Protein AF-B1FH39-F1 (afdb_monomer_lite)

Structure (mmCIF, N/CA/C/O backbone):
data_AF-B1FH39-F1
#
_entry.id   AF-B1FH39-F1
#
loop_
_atom_site.group_PDB
_atom_site.id
_atom_site.type_symbol
_atom_site.label_atom_id
_atom_site.label_alt_id
_atom_site.label_comp_id
_atom_site.label_asym_id
_atom_site.label_entity_id
_atom_site.label_seq_id
_atom_site.pdbx_PDB_ins_code
_atom_site.Cartn_x
_atom_site.Cartn_y
_atom_site.Cartn_z
_atom_site.occupancy
_atom_site.B_iso_or_equiv
_atom_site.auth_seq_id
_atom_site.auth_comp_id
_atom_site.auth_asym_id
_atom_site.auth_atom_id
_atom_site.pdbx_PDB_model_num
ATOM 1 N N . MET A 1 1 ? -26.166 9.109 -28.373 1.00 75.50 1 MET A N 1
ATOM 2 C CA . MET A 1 1 ? -25.128 9.958 -27.738 1.00 75.50 1 MET A CA 1
ATOM 3 C C . MET A 1 1 ? -25.335 10.090 -26.229 1.00 75.50 1 MET A C 1
ATOM 5 O O . MET A 1 1 ? -24.517 9.560 -25.495 1.00 75.50 1 MET A O 1
ATOM 9 N N . VAL A 1 2 ? -26.420 10.719 -25.751 1.00 76.81 2 VAL A N 1
ATOM 10 C CA . VAL A 1 2 ? -26.665 10.943 -24.305 1.00 76.81 2 VAL A CA 1
ATOM 11 C C . VAL A 1 2 ? -26.727 9.638 -23.499 1.00 76.81 2 VAL A C 1
ATOM 13 O O . VAL A 1 2 ? -26.035 9.516 -22.495 1.00 76.81 2 VAL A O 1
ATOM 16 N N . ALA A 1 3 ? -27.448 8.623 -23.986 1.00 79.25 3 ALA A N 1
ATOM 17 C CA . ALA A 1 3 ? -27.520 7.314 -23.325 1.00 79.25 3 ALA A CA 1
ATOM 18 C C . ALA A 1 3 ? -26.145 6.623 -23.185 1.00 79.25 3 ALA A C 1
ATOM 20 O O . ALA A 1 3 ? -25.855 6.022 -22.156 1.00 79.25 3 ALA A O 1
ATOM 21 N N . ALA A 1 4 ? -25.261 6.765 -24.181 1.00 79.19 4 ALA A N 1
ATOM 22 C CA . ALA A 1 4 ? -23.905 6.204 -24.145 1.00 79.19 4 ALA A CA 1
ATOM 23 C C . ALA A 1 4 ? -23.013 6.905 -23.103 1.00 79.19 4 ALA A C 1
ATOM 25 O O . ALA A 1 4 ? -22.246 6.252 -22.394 1.00 79.19 4 ALA A O 1
ATOM 26 N N . LEU A 1 5 ? -23.155 8.230 -22.977 1.00 78.19 5 LEU A N 1
ATOM 27 C CA . LEU A 1 5 ? -22.475 9.039 -21.963 1.00 78.19 5 LEU A CA 1
ATOM 28 C C . LEU A 1 5 ? -22.956 8.670 -20.549 1.00 78.19 5 LEU A C 1
ATOM 30 O O . LEU A 1 5 ? -22.137 8.394 -19.672 1.00 78.19 5 LEU A O 1
ATOM 34 N N . GLN A 1 6 ? -24.272 8.563 -20.351 1.00 77.31 6 GLN A N 1
ATOM 35 C CA . GLN A 1 6 ? -24.868 8.177 -19.068 1.00 77.31 6 GLN A CA 1
ATOM 36 C C . GLN A 1 6 ? -24.485 6.753 -18.645 1.00 77.31 6 GLN A C 1
ATOM 38 O O . GLN A 1 6 ? -24.181 6.537 -17.470 1.00 77.31 6 GLN A O 1
ATOM 43 N N . ALA A 1 7 ? -24.424 5.805 -19.588 1.00 74.12 7 ALA A N 1
ATOM 44 C CA . ALA A 1 7 ? -23.969 4.435 -19.339 1.00 74.12 7 ALA A CA 1
ATOM 45 C C . ALA A 1 7 ? -22.508 4.365 -18.852 1.00 74.12 7 ALA A C 1
ATOM 47 O O . ALA A 1 7 ? -22.142 3.443 -18.130 1.00 74.12 7 ALA A O 1
ATOM 48 N N . HIS A 1 8 ? -21.686 5.366 -19.186 1.00 68.00 8 HIS A N 1
ATOM 49 C CA . HIS A 1 8 ? -20.308 5.506 -18.698 1.00 68.00 8 HIS A CA 1
ATOM 50 C C . HIS A 1 8 ? -20.202 6.455 -17.492 1.00 68.00 8 HIS A C 1
ATOM 52 O O . HIS A 1 8 ? -19.115 6.924 -17.148 1.00 68.00 8 HIS A O 1
ATOM 58 N N . GLY A 1 9 ? -21.323 6.758 -16.832 1.00 66.56 9 GLY A N 1
ATOM 59 C CA . GLY A 1 9 ? -21.365 7.598 -15.636 1.00 66.56 9 GLY A CA 1
ATOM 60 C C . GLY A 1 9 ? -21.078 9.077 -15.899 1.00 66.56 9 GLY A C 1
ATOM 61 O O . GLY A 1 9 ? -20.669 9.772 -14.978 1.00 66.56 9 GLY A O 1
ATOM 62 N N . ILE A 1 10 ? -21.246 9.553 -17.138 1.00 75.56 10 ILE A N 1
ATOM 63 C CA . ILE A 1 10 ? -21.178 10.975 -17.496 1.00 75.56 10 ILE A CA 1
ATOM 64 C C . ILE A 1 10 ? -22.612 11.496 -17.530 1.00 75.56 10 ILE A C 1
ATOM 66 O O . ILE A 1 10 ? -23.344 11.246 -18.490 1.00 75.56 10 ILE A O 1
ATOM 70 N N . ARG A 1 11 ? -23.039 12.169 -16.459 1.00 76.50 11 ARG A N 1
ATOM 71 C CA . ARG A 1 11 ? -24.436 12.602 -16.289 1.00 76.50 11 ARG A CA 1
ATOM 72 C C . ARG A 1 11 ? -24.595 14.113 -16.358 1.00 76.50 11 ARG A C 1
ATOM 74 O O . ARG A 1 11 ? -25.683 14.588 -16.663 1.00 76.50 11 ARG A O 1
ATOM 81 N N . THR A 1 12 ? -23.521 14.856 -16.116 1.00 77.50 12 THR A N 1
ATOM 82 C CA . THR A 1 12 ? -23.521 16.318 -16.090 1.00 77.50 12 THR A CA 1
ATOM 83 C C . THR A 1 12 ? -22.496 16.911 -17.054 1.00 77.50 12 THR A C 1
ATOM 85 O O . THR A 1 12 ? -21.541 16.260 -17.478 1.00 77.50 12 THR A O 1
ATOM 88 N N . LEU A 1 13 ? -22.674 18.195 -17.372 1.00 72.06 13 LEU A N 1
ATOM 89 C CA . LEU A 1 13 ? -21.720 18.996 -18.145 1.00 72.06 13 LEU A CA 1
ATOM 90 C C . LEU A 1 13 ? -20.365 19.128 -17.420 1.00 72.06 13 LEU A C 1
ATOM 92 O O . LEU A 1 13 ? -19.318 19.179 -18.066 1.00 72.06 13 LEU A O 1
ATOM 96 N N . ALA A 1 14 ? -20.374 19.102 -16.082 1.00 68.44 14 ALA A N 1
ATOM 97 C CA . ALA A 1 14 ? -19.181 19.026 -15.243 1.00 68.44 14 ALA A CA 1
ATOM 98 C C . ALA A 1 14 ? -18.433 17.691 -15.432 1.00 68.44 14 ALA A C 1
ATOM 100 O O . ALA A 1 14 ? -17.247 17.713 -15.761 1.00 68.44 14 ALA A O 1
ATOM 101 N N . ASP A 1 15 ? -19.118 16.540 -15.359 1.00 68.69 15 ASP A N 1
ATOM 102 C CA . ASP A 1 15 ? -18.510 15.214 -15.608 1.00 68.69 15 ASP A CA 1
ATOM 103 C C . ASP A 1 15 ? -17.840 15.149 -16.985 1.00 68.69 15 ASP A C 1
ATOM 105 O O . ASP A 1 15 ? -16.761 14.579 -17.171 1.00 68.69 15 ASP A O 1
ATOM 109 N N . LEU A 1 16 ? -18.503 15.767 -17.961 1.00 72.12 16 LEU A N 1
ATOM 110 C CA . LEU A 1 16 ? -18.063 15.855 -19.343 1.00 72.12 16 LEU A CA 1
ATOM 111 C C . LEU A 1 16 ? -16.800 16.731 -19.449 1.00 72.12 16 LEU A C 1
ATOM 113 O O . LEU A 1 16 ? -15.817 16.336 -20.069 1.00 72.12 16 LEU A O 1
ATOM 117 N N . THR A 1 17 ? -16.764 17.863 -18.745 1.00 70.50 17 THR A N 1
ATOM 118 C CA . THR A 1 17 ? -15.618 18.788 -18.714 1.00 70.50 17 THR A CA 1
ATOM 119 C C . THR A 1 17 ? -14.368 18.175 -18.063 1.00 70.50 17 THR A C 1
ATOM 121 O O . THR A 1 17 ? -13.254 18.462 -18.503 1.00 70.50 17 THR A O 1
ATOM 124 N N . VAL A 1 18 ? -14.517 17.291 -17.066 1.00 62.28 18 VAL A N 1
ATOM 125 C CA . VAL A 1 18 ? -13.391 16.560 -16.443 1.00 62.28 18 VAL A CA 1
ATOM 126 C C . VAL A 1 18 ? -12.759 15.555 -17.412 1.00 62.28 18 VAL A C 1
ATOM 128 O O . VAL A 1 18 ? -11.537 15.392 -17.449 1.00 62.28 18 VAL A O 1
ATOM 131 N N . ARG A 1 19 ? -13.590 14.852 -18.189 1.00 60.75 19 ARG A N 1
ATOM 132 C CA . ARG A 1 19 ? -13.194 13.631 -18.908 1.00 60.75 19 ARG A CA 1
ATOM 133 C C . ARG A 1 19 ? -12.635 13.860 -20.312 1.00 60.75 19 ARG A C 1
ATOM 135 O O . ARG A 1 19 ? -11.973 12.969 -20.845 1.00 60.75 19 ARG A O 1
ATOM 142 N N . ILE A 1 20 ? -12.915 15.011 -20.924 1.00 61.97 20 ILE A N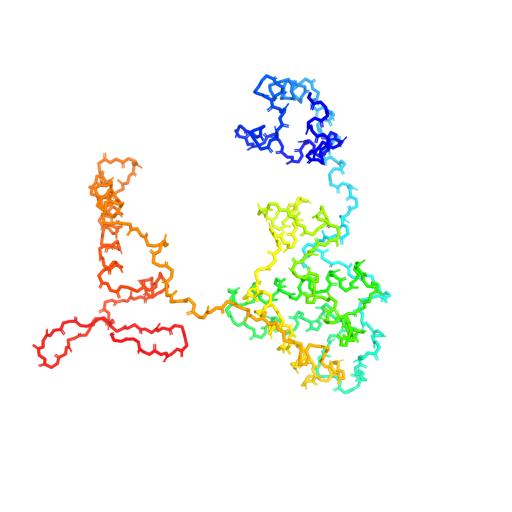 1
ATOM 143 C CA . ILE A 1 20 ? -12.998 15.099 -22.393 1.00 61.97 20 ILE A CA 1
ATOM 144 C C . ILE A 1 20 ? -12.035 16.105 -23.055 1.00 61.97 20 ILE A C 1
ATOM 146 O O . ILE A 1 20 ? -11.330 15.694 -23.977 1.00 61.97 20 ILE A O 1
ATOM 150 N N . PRO A 1 21 ? -11.866 17.369 -22.617 1.00 52.44 21 PRO A N 1
ATOM 151 C CA . PRO A 1 21 ? -11.259 18.382 -23.494 1.00 52.44 21 PRO A CA 1
ATOM 152 C C . PRO A 1 21 ? -9.729 18.329 -23.665 1.00 52.44 21 PRO A C 1
ATOM 154 O O . PRO A 1 21 ? -9.167 19.189 -24.334 1.00 52.44 21 PRO A O 1
ATOM 157 N N . ARG A 1 22 ? -9.012 17.379 -23.048 1.00 52.00 22 ARG A N 1
ATOM 158 C CA . ARG A 1 22 ? -7.530 17.333 -23.085 1.00 52.00 22 ARG A CA 1
ATOM 159 C C . ARG A 1 22 ? -6.941 16.064 -23.702 1.00 52.00 22 ARG A C 1
ATOM 161 O O . ARG A 1 22 ? -5.731 15.866 -23.641 1.00 52.00 22 ARG A O 1
ATOM 168 N N . ARG A 1 23 ? -7.764 15.186 -24.282 1.00 56.69 23 ARG A N 1
ATOM 169 C CA . ARG A 1 23 ? -7.301 13.909 -24.848 1.00 56.69 23 ARG A CA 1
ATOM 170 C C . ARG A 1 23 ? -7.730 13.764 -26.301 1.00 56.69 23 ARG A C 1
ATOM 172 O O . ARG A 1 23 ? -8.920 13.757 -26.599 1.00 56.69 23 ARG A O 1
ATOM 179 N N . ARG A 1 24 ? -6.762 13.559 -27.201 1.00 60.59 24 ARG A N 1
ATOM 180 C CA . ARG A 1 24 ? -7.052 13.105 -28.569 1.00 60.59 24 ARG A CA 1
ATOM 181 C C . ARG A 1 24 ? -7.797 11.765 -28.486 1.00 60.59 24 ARG A C 1
ATOM 183 O O . ARG A 1 24 ? -7.334 10.859 -27.799 1.00 60.59 24 ARG A O 1
ATOM 190 N N . ARG A 1 25 ? -8.928 11.639 -29.192 1.00 72.94 25 ARG A N 1
ATOM 191 C CA . ARG A 1 25 ? -9.729 10.400 -29.298 1.00 72.94 25 ARG A CA 1
ATOM 192 C C . ARG A 1 25 ? -10.345 9.887 -27.983 1.00 72.94 25 ARG A C 1
ATOM 194 O O . ARG A 1 25 ? -10.499 8.681 -27.803 1.00 72.94 25 ARG A O 1
ATOM 201 N N . TRP A 1 26 ? -10.736 10.781 -27.073 1.00 72.81 26 TRP A N 1
ATOM 202 C CA . TRP A 1 26 ? -11.361 10.434 -25.782 1.00 72.81 26 TRP A CA 1
ATOM 203 C C . TRP A 1 26 ? -12.609 9.537 -25.897 1.00 72.81 26 TRP A C 1
ATOM 205 O O . TRP A 1 26 ? -12.895 8.756 -24.992 1.00 72.81 26 TRP A O 1
ATOM 215 N N . TRP A 1 27 ? -13.330 9.617 -27.016 1.00 76.25 27 TRP A N 1
ATOM 216 C CA . TRP A 1 27 ? -14.570 8.881 -27.264 1.00 76.25 27 TRP A CA 1
ATOM 217 C C . TRP A 1 27 ? -14.377 7.376 -27.496 1.00 76.25 27 TRP A C 1
ATOM 219 O O . TRP A 1 27 ? -15.340 6.630 -27.375 1.00 76.25 27 TRP A O 1
ATOM 229 N N . ILE A 1 28 ? -13.150 6.904 -27.772 1.00 78.56 28 ILE A N 1
ATOM 230 C CA . ILE A 1 28 ? -12.864 5.471 -27.996 1.00 78.56 28 ILE A CA 1
ATOM 231 C C . ILE A 1 28 ? -13.236 4.621 -26.774 1.00 78.56 28 ILE A C 1
ATOM 233 O O . ILE A 1 28 ? -13.676 3.485 -26.918 1.00 78.56 28 ILE A O 1
ATOM 237 N N . ALA A 1 29 ? -13.082 5.172 -25.570 1.00 68.12 29 ALA A N 1
ATOM 238 C CA . ALA A 1 29 ? -13.382 4.469 -24.326 1.00 68.12 29 ALA A CA 1
ATOM 239 C C . ALA A 1 29 ? -14.880 4.462 -23.964 1.00 68.12 29 ALA A C 1
ATOM 241 O O . ALA A 1 29 ? -15.235 3.941 -22.910 1.00 68.12 29 ALA A O 1
ATOM 242 N N . ILE A 1 30 ? -15.745 5.065 -24.789 1.00 75.06 30 ILE A N 1
ATOM 243 C CA . ILE A 1 30 ? -17.182 5.196 -24.531 1.00 75.06 30 ILE A CA 1
ATOM 244 C C . ILE A 1 30 ? -17.928 4.431 -25.620 1.00 75.06 30 ILE A C 1
ATOM 246 O O . ILE A 1 30 ? -18.157 4.935 -26.722 1.00 75.06 30 ILE A O 1
ATOM 250 N N . ALA A 1 31 ? -18.317 3.194 -25.306 1.00 75.75 31 ALA A N 1
ATOM 251 C CA . ALA A 1 31 ? -19.092 2.372 -26.228 1.00 75.75 31 ALA A CA 1
ATOM 252 C C . ALA A 1 31 ? -20.393 3.099 -26.623 1.00 75.75 31 ALA A C 1
ATOM 254 O O . ALA A 1 31 ? -21.157 3.538 -25.762 1.00 75.75 31 ALA A O 1
ATOM 255 N N . GLY A 1 32 ? -20.626 3.259 -27.930 1.00 80.56 32 GLY A N 1
ATOM 256 C CA . GLY A 1 32 ? -21.774 3.999 -28.471 1.00 80.56 32 GLY A CA 1
ATOM 257 C C . GLY A 1 32 ? -21.546 5.500 -28.704 1.00 80.56 32 GLY A C 1
ATOM 258 O O . GLY A 1 32 ? -22.476 6.194 -29.125 1.00 80.56 32 GLY A O 1
ATOM 259 N N . LEU A 1 33 ? -20.330 6.017 -28.477 1.00 80.50 33 LEU A N 1
ATOM 260 C CA . LEU A 1 33 ? -19.939 7.382 -28.832 1.00 80.50 33 LEU A CA 1
ATOM 261 C C . LEU A 1 33 ? -18.902 7.383 -29.969 1.00 80.50 33 LEU A C 1
ATOM 263 O O . LEU A 1 33 ? -17.705 7.220 -29.760 1.00 80.50 33 LEU A O 1
ATOM 267 N N . GLY A 1 34 ? -19.372 7.568 -31.203 1.00 83.69 34 GLY A N 1
ATOM 268 C CA . GLY A 1 34 ? -18.505 7.668 -32.382 1.00 83.69 34 GLY A CA 1
ATOM 269 C C . GLY A 1 34 ? -17.828 9.037 -32.535 1.00 83.69 34 GLY A C 1
ATOM 270 O O . GLY A 1 34 ? -18.210 10.018 -31.896 1.00 83.69 34 GLY A O 1
ATOM 271 N N . ALA A 1 35 ? -16.874 9.131 -33.468 1.00 84.19 35 ALA A N 1
ATOM 272 C CA . ALA A 1 35 ? -16.126 10.362 -33.756 1.00 84.19 35 ALA A CA 1
ATOM 273 C C . ALA A 1 35 ? -17.021 11.553 -34.160 1.00 84.19 35 ALA A C 1
ATOM 275 O O . ALA A 1 35 ? -16.688 12.704 -33.892 1.00 84.19 35 ALA A O 1
ATOM 276 N N . ALA A 1 36 ? -18.172 11.298 -34.791 1.00 83.81 36 ALA A N 1
ATOM 277 C CA . ALA A 1 36 ? -19.156 12.338 -35.092 1.00 83.81 36 ALA A CA 1
ATOM 278 C C . ALA A 1 36 ? -19.803 12.914 -33.817 1.00 83.81 36 ALA A C 1
ATOM 280 O O . ALA A 1 36 ? -19.908 14.130 -33.681 1.00 83.81 36 ALA A O 1
ATOM 281 N N . GLY A 1 37 ? -20.161 12.058 -32.852 1.00 81.56 37 GLY A N 1
ATOM 282 C CA . GLY A 1 37 ? -20.708 12.490 -31.561 1.00 81.56 37 GLY A CA 1
ATOM 283 C C . GLY A 1 37 ? -19.677 13.236 -30.713 1.00 81.56 37 GLY A C 1
ATOM 284 O O . GLY A 1 37 ? -20.005 14.230 -30.075 1.00 81.56 37 GLY A O 1
ATOM 285 N N . ALA A 1 38 ? -18.412 12.814 -30.771 1.00 81.44 38 ALA A N 1
ATOM 286 C CA . ALA A 1 38 ? -17.321 13.519 -30.110 1.00 81.44 38 ALA A CA 1
ATOM 287 C C . ALA A 1 38 ? -17.103 14.931 -30.668 1.00 81.44 38 ALA A C 1
ATOM 289 O O . ALA A 1 38 ? -17.028 15.883 -29.897 1.00 81.44 38 ALA A O 1
ATOM 290 N N . ARG A 1 39 ? -17.095 15.081 -32.001 1.00 83.94 39 ARG A N 1
ATOM 291 C CA . ARG A 1 39 ? -17.007 16.396 -32.658 1.00 83.94 39 ARG A CA 1
ATOM 292 C C . ARG A 1 39 ? -18.175 17.306 -32.289 1.00 83.94 39 ARG A C 1
ATOM 294 O O . ARG A 1 39 ? -17.970 18.497 -32.102 1.00 83.94 39 ARG A O 1
ATOM 301 N N . HIS A 1 40 ? -19.381 16.757 -32.148 1.00 84.94 40 HIS A N 1
ATOM 302 C CA . HIS A 1 40 ? -20.546 17.530 -31.718 1.00 84.94 40 HIS A CA 1
ATOM 303 C C . HIS A 1 40 ? -20.391 18.051 -30.280 1.00 84.94 40 HIS A C 1
ATOM 305 O O . HIS A 1 40 ? -20.675 19.212 -30.007 1.00 84.94 40 HIS A O 1
ATOM 311 N N . VAL A 1 41 ? -19.876 17.217 -29.373 1.00 80.81 41 VAL A N 1
ATOM 312 C CA . VAL A 1 41 ? -19.548 17.615 -27.996 1.00 80.81 41 VAL A CA 1
ATOM 313 C C . VAL A 1 41 ? -18.451 18.687 -27.962 1.00 80.81 41 VAL A C 1
ATOM 315 O O . VAL A 1 41 ? -18.561 19.658 -27.219 1.00 80.81 41 VAL A O 1
ATOM 318 N N . GLU A 1 42 ? -17.399 18.535 -28.766 1.00 83.06 42 GLU A N 1
ATOM 319 C CA . GLU A 1 42 ? -16.303 19.509 -28.857 1.00 83.06 42 GLU A CA 1
ATOM 320 C C . GLU A 1 42 ? -16.782 20.854 -29.425 1.00 83.06 42 GLU A C 1
ATOM 322 O O . GLU A 1 42 ? -16.476 21.902 -28.857 1.00 83.06 42 GLU A O 1
ATOM 327 N N . ALA A 1 43 ? -17.595 20.827 -30.486 1.00 84.69 43 ALA A N 1
ATOM 328 C CA . ALA A 1 43 ? -18.219 22.016 -31.062 1.00 84.69 43 ALA A CA 1
ATOM 329 C C . ALA A 1 43 ? -19.154 22.713 -30.062 1.00 84.69 43 ALA A C 1
ATOM 331 O O . ALA A 1 43 ? -19.151 23.937 -29.969 1.00 84.69 43 ALA A O 1
ATOM 332 N N . PHE A 1 44 ? -19.901 21.945 -29.264 1.00 84.31 44 PHE A N 1
ATOM 333 C CA . PHE A 1 44 ? -20.737 22.483 -28.194 1.00 84.31 44 PHE A CA 1
ATOM 334 C C . PHE A 1 44 ? -19.904 23.222 -27.132 1.00 84.31 44 PHE A C 1
ATOM 336 O O . PHE A 1 44 ? -20.234 24.347 -26.767 1.00 84.31 44 PHE A O 1
ATOM 343 N N . PHE A 1 45 ? -18.783 22.654 -26.673 1.00 78.88 45 PHE A N 1
ATOM 344 C CA . PHE A 1 45 ? -17.902 23.356 -25.729 1.00 78.88 45 PHE A CA 1
ATOM 345 C C . PHE A 1 45 ? -17.275 24.624 -26.319 1.00 78.88 45 PHE A C 1
ATOM 347 O O . PHE A 1 45 ? -17.144 25.621 -25.609 1.00 78.88 45 PHE A O 1
ATOM 354 N N . ALA A 1 46 ? -16.913 24.602 -27.604 1.00 81.31 46 ALA A N 1
ATOM 355 C CA . ALA A 1 46 ? -16.386 25.773 -28.300 1.00 81.31 46 ALA A CA 1
ATOM 356 C C . ALA A 1 46 ? -17.440 26.884 -28.456 1.00 81.31 46 ALA A C 1
ATOM 358 O O . ALA A 1 46 ? -17.111 28.059 -28.319 1.00 81.31 46 ALA A O 1
ATOM 359 N N . ALA A 1 47 ? -18.703 26.518 -28.696 1.00 86.94 47 ALA A N 1
ATOM 360 C CA . ALA A 1 47 ? -19.812 27.459 -28.836 1.00 86.94 47 ALA A CA 1
ATOM 361 C C . ALA A 1 47 ? -20.256 28.083 -27.499 1.00 86.94 47 ALA A C 1
ATOM 363 O O . ALA A 1 47 ? -20.772 29.199 -27.489 1.00 86.94 47 ALA A O 1
ATOM 364 N N . TYR A 1 48 ? -20.044 27.395 -26.370 1.00 84.06 48 TYR A N 1
ATOM 365 C CA . TYR A 1 48 ? -20.503 27.840 -25.048 1.00 84.06 48 TYR A CA 1
ATOM 366 C C . TYR A 1 48 ? -19.369 27.897 -23.999 1.00 84.06 48 TYR A C 1
ATOM 368 O O . TYR A 1 48 ? -19.383 27.154 -23.006 1.00 84.06 48 TYR A O 1
ATOM 376 N N . PRO A 1 49 ? -18.391 28.814 -24.147 1.00 79.88 49 PRO A N 1
ATOM 377 C CA . PRO A 1 49 ? -17.255 28.932 -23.227 1.00 79.88 49 PRO A CA 1
ATOM 378 C C . PRO A 1 49 ? -17.676 29.268 -21.787 1.00 79.88 49 PRO A C 1
ATOM 380 O O . PRO A 1 49 ? -17.133 28.699 -20.843 1.00 79.88 49 PRO A O 1
ATOM 383 N N . VAL A 1 50 ? -18.716 30.091 -21.605 1.00 80.56 50 VAL A N 1
ATOM 384 C CA . VAL A 1 50 ? -19.254 30.455 -20.278 1.00 80.56 50 VAL A CA 1
ATOM 385 C C . VAL A 1 50 ? -19.857 29.246 -19.548 1.00 80.56 50 VAL A C 1
ATOM 387 O O . VAL A 1 50 ? -19.693 29.103 -18.337 1.00 80.56 50 VAL A O 1
ATOM 390 N N . LEU A 1 51 ? -20.527 28.330 -20.263 1.00 76.06 51 LEU A N 1
ATOM 391 C CA . LEU A 1 51 ? -21.038 27.088 -19.665 1.00 76.06 51 LEU A CA 1
ATOM 392 C C . LEU A 1 51 ? -19.896 26.152 -19.264 1.00 76.06 51 LEU A C 1
ATOM 394 O O . LEU A 1 51 ? -19.978 25.499 -18.228 1.00 76.06 51 LEU A O 1
ATOM 398 N N . THR A 1 52 ? -18.817 26.126 -20.048 1.00 74.94 52 THR A N 1
ATOM 399 C CA . THR A 1 52 ? -17.598 25.372 -19.722 1.00 74.94 52 THR A CA 1
ATOM 400 C C . THR A 1 52 ? -16.939 25.913 -18.458 1.00 74.94 52 THR A C 1
ATOM 402 O O . THR A 1 52 ? -16.534 25.144 -17.590 1.00 74.94 52 THR A O 1
ATOM 405 N N . GLU A 1 53 ? -16.844 27.234 -18.328 1.00 73.56 53 GLU A N 1
ATOM 406 C CA . GLU A 1 53 ? -16.282 27.893 -17.151 1.00 73.56 53 GLU A CA 1
ATOM 407 C C . GLU A 1 53 ? -17.136 27.654 -15.902 1.00 73.56 53 GLU A C 1
ATOM 409 O O . GLU A 1 53 ? -16.606 27.254 -14.868 1.00 73.56 53 GLU A O 1
ATOM 414 N N . ARG A 1 54 ? -18.465 27.763 -16.012 1.00 73.88 54 ARG A N 1
ATOM 415 C CA . ARG A 1 54 ? -19.391 27.413 -14.923 1.00 73.88 54 ARG A CA 1
ATOM 416 C C . ARG A 1 54 ? -19.323 25.932 -14.556 1.00 73.88 54 ARG A C 1
ATOM 418 O O . ARG A 1 54 ? -19.319 25.601 -13.377 1.00 73.88 54 ARG A O 1
ATOM 425 N N . ALA A 1 55 ? -19.206 25.036 -15.534 1.00 69.31 55 ALA A N 1
ATOM 426 C CA . ALA A 1 55 ? -19.000 23.611 -15.285 1.00 69.31 55 ALA A CA 1
ATOM 427 C C . ALA A 1 55 ? -17.658 23.342 -14.576 1.00 69.31 55 ALA A C 1
ATOM 429 O O . ALA A 1 55 ? -17.604 22.501 -13.684 1.00 69.31 55 ALA A O 1
ATOM 430 N N . ARG A 1 56 ? -16.590 24.087 -14.904 1.00 67.81 56 ARG A N 1
ATOM 431 C CA . ARG A 1 56 ? -15.311 24.056 -14.166 1.00 67.81 56 ARG A CA 1
ATOM 432 C C . ARG A 1 56 ? -15.448 24.588 -12.747 1.00 67.81 56 ARG A C 1
ATOM 434 O O . ARG A 1 56 ? -14.943 23.949 -11.831 1.00 67.81 56 ARG A O 1
ATOM 441 N N . ALA A 1 57 ? -16.153 25.697 -12.556 1.00 67.56 57 ALA A N 1
ATOM 442 C CA . ALA A 1 57 ? -16.435 26.240 -11.233 1.00 67.56 57 ALA A CA 1
ATOM 443 C C . ALA A 1 57 ? -17.229 25.239 -10.379 1.00 67.56 57 ALA A C 1
ATOM 445 O O . ALA A 1 57 ? -16.915 25.056 -9.210 1.00 67.56 57 ALA A O 1
ATOM 446 N N . LEU A 1 58 ? -18.177 24.510 -10.977 1.00 62.38 58 LEU A N 1
ATOM 447 C CA . LEU A 1 58 ? -18.904 23.423 -10.315 1.00 62.38 58 LEU A CA 1
ATOM 448 C C . LEU A 1 58 ? -18.017 22.216 -9.983 1.00 62.38 58 LEU A C 1
ATOM 450 O O . LEU A 1 58 ? -18.274 21.567 -8.984 1.00 62.38 58 LEU A O 1
ATOM 454 N N . ILE A 1 59 ? -16.970 21.915 -10.758 1.00 59.47 59 ILE A N 1
ATOM 455 C CA . ILE A 1 59 ? -15.979 20.879 -10.395 1.00 59.47 59 ILE A CA 1
ATOM 456 C C . ILE A 1 59 ? -15.156 21.319 -9.178 1.00 59.47 59 ILE A C 1
ATOM 458 O O . ILE A 1 59 ? -14.837 20.497 -8.327 1.00 59.47 59 ILE A O 1
ATOM 462 N N . VAL A 1 60 ? -14.811 22.607 -9.102 1.00 56.81 60 VAL A N 1
ATOM 463 C CA . VAL A 1 60 ? -14.064 23.190 -7.974 1.00 56.81 60 VAL A CA 1
ATOM 464 C C . VAL A 1 60 ? -14.940 23.303 -6.720 1.00 56.81 60 VAL A C 1
ATOM 466 O O . VAL A 1 60 ? -14.441 23.118 -5.616 1.00 56.81 60 VAL A O 1
ATOM 469 N N . ALA A 1 61 ? -16.235 23.580 -6.892 1.00 47.22 61 ALA A N 1
ATOM 470 C CA . ALA A 1 61 ? -17.215 23.718 -5.817 1.00 47.22 61 ALA A CA 1
ATOM 471 C C . ALA A 1 61 ? -17.950 22.412 -5.467 1.00 47.22 61 ALA A C 1
ATOM 473 O O . ALA A 1 61 ? -18.712 22.388 -4.500 1.00 47.22 61 ALA A O 1
ATOM 474 N N . ALA A 1 62 ? -17.765 21.337 -6.243 1.00 47.19 62 ALA A N 1
ATOM 475 C CA . ALA A 1 62 ? -18.346 20.040 -5.933 1.00 47.19 62 ALA A CA 1
ATOM 476 C C . ALA A 1 62 ? -17.810 19.588 -4.568 1.00 47.19 62 ALA A C 1
ATOM 478 O O . ALA A 1 62 ? -16.594 19.649 -4.356 1.00 47.19 62 ALA A O 1
ATOM 479 N N . PRO A 1 63 ? -18.679 19.135 -3.645 1.00 47.31 63 PRO A N 1
ATOM 480 C CA . PRO A 1 63 ? -18.212 18.569 -2.392 1.00 47.31 63 PRO A CA 1
ATOM 481 C C . PRO A 1 63 ? -17.212 17.465 -2.726 1.00 47.31 63 PRO A C 1
ATOM 483 O O . PRO A 1 63 ? -17.451 16.662 -3.635 1.00 47.31 63 PRO A O 1
ATOM 486 N N . ALA A 1 64 ? -16.066 17.476 -2.042 1.00 50.72 64 ALA A N 1
ATOM 487 C CA . ALA A 1 64 ? -15.078 16.418 -2.152 1.00 50.72 64 ALA A CA 1
ATOM 488 C C . ALA A 1 64 ? -15.826 15.085 -2.023 1.00 50.72 64 ALA A C 1
ATOM 490 O O . ALA A 1 64 ? -16.490 14.857 -1.014 1.00 50.72 64 ALA A O 1
ATOM 491 N N . GLY A 1 65 ? -15.835 14.273 -3.086 1.00 58.31 65 GLY A N 1
ATOM 492 C CA . GLY A 1 65 ? -16.593 13.022 -3.072 1.00 58.31 65 GLY A CA 1
ATOM 493 C C . GLY A 1 65 ? -16.174 12.166 -1.877 1.00 58.31 65 GLY A C 1
ATOM 494 O O . GLY A 1 65 ? -15.032 12.274 -1.442 1.00 58.31 65 GLY A O 1
ATOM 495 N N . ASP A 1 66 ? -17.063 11.301 -1.376 1.00 71.75 66 ASP A N 1
ATOM 496 C CA . ASP A 1 66 ? -16.842 10.495 -0.156 1.00 71.75 66 ASP A CA 1
ATOM 497 C C . ASP A 1 66 ? -15.450 9.832 -0.087 1.00 71.75 66 ASP A C 1
ATOM 49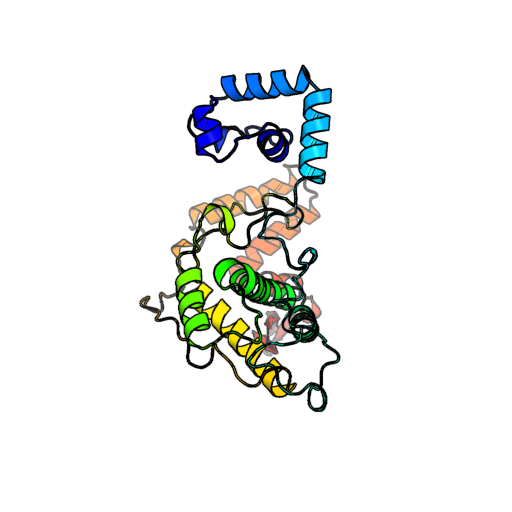9 O O . ASP A 1 66 ? -14.894 9.633 0.988 1.00 71.75 66 ASP A O 1
ATOM 503 N N . VAL A 1 67 ? -14.872 9.493 -1.246 1.00 87.19 67 VAL A N 1
ATOM 504 C CA . VAL A 1 67 ? -13.546 8.890 -1.392 1.00 87.19 67 VAL A CA 1
ATOM 505 C C . VAL A 1 67 ? -12.540 9.905 -1.936 1.00 87.19 67 VAL A C 1
ATOM 507 O O . VAL A 1 67 ? -12.569 10.250 -3.120 1.00 87.19 67 VAL A O 1
ATOM 510 N N . VAL A 1 68 ? -11.581 10.291 -1.094 1.00 90.75 68 VAL A N 1
ATOM 511 C CA . VAL A 1 68 ? -10.473 11.198 -1.433 1.00 90.75 68 VAL A CA 1
ATOM 512 C C . VAL A 1 68 ? -9.106 10.570 -1.141 1.00 90.75 68 VAL A C 1
ATOM 514 O O . VAL A 1 68 ? -9.010 9.663 -0.314 1.00 90.75 68 VAL A O 1
ATOM 517 N N . PRO A 1 69 ? -8.024 11.028 -1.795 1.00 93.62 69 PRO A N 1
ATOM 518 C CA . PRO A 1 69 ? -6.673 10.629 -1.422 1.00 93.62 69 PRO A CA 1
ATOM 519 C C . PRO A 1 69 ? -6.315 11.071 0.002 1.00 93.62 69 PRO A C 1
ATOM 521 O O . PRO A 1 69 ? -6.802 12.086 0.491 1.00 93.62 69 PRO A O 1
ATOM 524 N N . TRP A 1 70 ? -5.368 10.360 0.610 1.00 94.00 70 TRP A N 1
ATOM 525 C CA . TRP A 1 70 ? -4.798 10.592 1.938 1.00 94.00 70 TRP A CA 1
ATOM 526 C C . TRP A 1 70 ? -4.473 12.060 2.201 1.00 94.00 70 TRP A C 1
ATOM 528 O O . TRP A 1 70 ? -4.839 12.595 3.235 1.00 94.00 70 TRP A O 1
ATOM 538 N N . GLU A 1 71 ? -3.839 12.739 1.242 1.00 91.50 71 GLU A N 1
ATOM 539 C CA . GLU A 1 71 ? -3.399 14.129 1.397 1.00 91.50 71 GLU A CA 1
ATOM 540 C C . GLU A 1 71 ? -4.573 15.128 1.507 1.00 91.50 71 GLU A C 1
ATOM 542 O O . GLU A 1 71 ? -4.414 16.240 2.012 1.00 91.50 71 GLU A O 1
ATOM 547 N N . GLN A 1 72 ? -5.756 14.732 1.035 1.00 89.50 72 GLN A N 1
ATOM 548 C CA . GLN A 1 72 ? -6.989 15.523 1.056 1.00 89.50 72 GLN A CA 1
ATOM 549 C C . GLN A 1 72 ? -7.986 15.022 2.106 1.00 89.50 72 GLN A C 1
ATOM 551 O O . GLN A 1 72 ? -9.001 15.676 2.336 1.00 89.50 72 GLN A O 1
ATOM 556 N N . LEU A 1 73 ? -7.705 13.887 2.749 1.00 86.38 73 LEU A N 1
ATOM 557 C CA . LEU A 1 73 ? -8.588 13.296 3.739 1.00 86.38 73 LEU A CA 1
ATOM 558 C C . LEU A 1 73 ? -8.768 14.259 4.918 1.00 86.38 73 LEU A C 1
ATOM 560 O O . LEU A 1 73 ? -7.810 14.791 5.485 1.00 86.38 73 LEU A O 1
ATOM 564 N N . ARG A 1 74 ? -10.030 14.505 5.262 1.00 82.31 74 ARG A N 1
ATOM 565 C CA . ARG A 1 74 ? -10.457 15.195 6.477 1.00 82.31 74 ARG A CA 1
ATOM 566 C C . ARG A 1 74 ? -11.412 14.249 7.177 1.00 82.31 74 ARG A C 1
ATOM 568 O O . ARG A 1 74 ? -12.500 13.999 6.670 1.00 82.31 74 ARG A O 1
ATOM 575 N N . VAL A 1 75 ? -10.951 13.648 8.267 1.00 77.00 75 VAL A N 1
ATOM 576 C CA . VAL A 1 75 ? -11.738 12.642 8.977 1.00 77.00 75 VAL A CA 1
ATOM 577 C C . VAL A 1 75 ? -12.737 13.357 9.893 1.00 77.00 75 VAL A C 1
ATOM 579 O O . VAL A 1 75 ? -12.300 14.208 10.669 1.00 77.00 75 VAL A O 1
ATOM 582 N N . PRO A 1 76 ? -14.048 13.063 9.802 1.00 76.56 76 PRO A N 1
ATOM 583 C CA . PRO A 1 76 ? -15.033 13.604 10.735 1.00 76.56 76 PRO A CA 1
ATOM 584 C C . PRO A 1 76 ? -14.712 13.190 12.171 1.00 76.56 76 PRO A C 1
ATOM 586 O O . PRO A 1 76 ? -14.249 12.071 12.399 1.00 76.56 76 PRO A O 1
ATOM 589 N N . HIS A 1 77 ? -14.967 14.076 13.131 1.00 71.00 77 HIS A N 1
ATOM 590 C CA . HIS A 1 77 ? -14.567 13.873 14.525 1.00 71.00 77 HIS A CA 1
ATOM 591 C C . HIS A 1 77 ? -15.184 12.607 15.143 1.00 71.00 77 HIS A C 1
ATOM 593 O O . HIS A 1 77 ? -14.551 11.915 15.932 1.00 71.00 77 HIS A O 1
ATOM 599 N N . GLU A 1 78 ? -16.391 12.236 14.721 1.00 77.31 78 GLU A N 1
ATOM 600 C CA . GLU A 1 78 ? -17.123 11.065 15.211 1.00 77.31 78 GLU A CA 1
ATOM 601 C C . GLU A 1 78 ? -16.427 9.738 14.863 1.00 77.31 78 GLU A C 1
ATOM 603 O O . GLU A 1 78 ? -16.660 8.714 15.505 1.00 77.31 78 GLU A O 1
ATOM 608 N N . VAL A 1 79 ? -15.574 9.745 13.834 1.00 80.75 79 VAL A N 1
ATOM 609 C CA . VAL A 1 79 ? -14.890 8.564 13.287 1.00 80.75 79 VAL A CA 1
ATOM 610 C C . VAL A 1 79 ? -13.383 8.786 13.119 1.00 80.75 79 VAL A C 1
ATOM 612 O O . VAL A 1 79 ? -12.717 8.010 12.434 1.00 80.75 79 VAL A O 1
ATOM 615 N N . ASP A 1 80 ? -12.821 9.816 13.758 1.00 83.12 80 ASP A N 1
ATOM 616 C CA . ASP A 1 80 ? -11.388 10.138 13.696 1.00 83.12 80 ASP A CA 1
ATOM 617 C C . ASP A 1 80 ? -10.522 9.236 14.588 1.00 83.12 80 ASP A C 1
ATOM 619 O O . ASP A 1 80 ? -9.306 9.167 14.412 1.00 83.12 80 ASP A O 1
ATOM 623 N N . GLY A 1 81 ? -11.140 8.516 15.525 1.00 90.88 81 GLY A N 1
ATOM 624 C CA . GLY A 1 81 ? -10.458 7.636 16.469 1.00 90.88 81 GLY A CA 1
ATOM 625 C C . GLY A 1 81 ? -9.940 8.327 17.727 1.00 90.88 81 GLY A C 1
ATOM 626 O O . GLY A 1 81 ? -9.343 7.659 18.570 1.00 90.88 81 GLY A O 1
ATOM 627 N N . SER A 1 82 ? -10.206 9.624 17.924 1.00 87.75 82 SER A N 1
ATOM 628 C CA . SER A 1 82 ? -10.040 10.354 19.199 1.00 87.75 82 SER A CA 1
ATOM 629 C C . SER A 1 82 ? -10.593 9.559 20.392 1.00 87.75 82 SER A C 1
ATOM 631 O O . SER A 1 82 ? -9.919 9.417 21.414 1.00 87.75 82 SER A O 1
ATOM 633 N N . HIS A 1 83 ? -11.759 8.941 20.188 1.00 84.56 83 HIS A N 1
ATOM 634 C CA . HIS A 1 83 ? -12.493 8.116 21.149 1.00 84.56 83 HIS A CA 1
ATOM 635 C C . HIS A 1 83 ? -12.715 6.670 20.664 1.00 84.56 83 HIS A C 1
ATOM 637 O O . HIS A 1 83 ? -13.740 6.061 20.963 1.00 84.56 83 HIS A O 1
ATOM 643 N N . GLY A 1 84 ? -11.783 6.113 19.880 1.00 92.06 84 GLY A N 1
ATOM 644 C CA . GLY A 1 84 ? -11.938 4.769 19.317 1.00 92.06 84 GLY A CA 1
ATOM 645 C C . GLY A 1 84 ? -12.122 3.672 20.376 1.00 92.06 84 GLY A C 1
ATOM 646 O O . GLY A 1 84 ? -11.463 3.687 21.413 1.00 92.06 84 GLY A O 1
ATOM 647 N N . GLN A 1 85 ? -12.979 2.685 20.096 1.00 92.00 85 GLN A N 1
ATOM 648 C CA . GLN A 1 85 ? -13.353 1.625 21.045 1.00 92.00 85 GLN A CA 1
ATOM 649 C C . GLN A 1 85 ? -12.151 0.828 21.578 1.00 92.00 85 GLN A C 1
ATOM 651 O O . GLN A 1 85 ? -12.134 0.439 22.743 1.00 92.00 85 GLN A O 1
ATOM 656 N N . PHE A 1 86 ? -11.150 0.577 20.732 1.00 96.19 86 PHE A N 1
ATOM 657 C CA . PHE A 1 86 ? -9.933 -0.154 21.094 1.00 96.19 86 PHE A CA 1
ATOM 658 C C . PHE A 1 86 ? -8.720 0.766 21.207 1.00 96.19 86 PHE A C 1
ATOM 660 O O . PHE A 1 86 ? -7.581 0.295 21.138 1.00 96.19 86 PHE A O 1
ATOM 667 N N . ARG A 1 87 ? -8.937 2.074 21.373 1.00 95.69 87 ARG A N 1
ATOM 668 C CA . ARG A 1 87 ? -7.862 3.016 21.660 1.00 95.69 87 ARG A CA 1
ATOM 669 C C . ARG A 1 87 ? -7.371 2.817 23.090 1.00 95.69 87 ARG A C 1
ATOM 671 O O . ARG A 1 87 ? -8.156 2.740 24.032 1.00 95.69 87 ARG A O 1
ATOM 678 N N . ALA A 1 88 ? -6.058 2.729 23.251 1.00 96.00 88 ALA A N 1
ATOM 679 C CA . ALA A 1 88 ? -5.447 2.625 24.567 1.00 96.00 88 ALA A CA 1
ATOM 680 C C . ALA A 1 88 ? -5.455 3.992 25.294 1.00 96.00 88 ALA A C 1
ATOM 682 O O . ALA A 1 88 ? -5.538 5.039 24.642 1.00 96.00 88 ALA A O 1
ATOM 683 N N . PRO A 1 89 ? -5.355 4.022 26.638 1.00 94.44 89 PRO A N 1
ATOM 684 C CA . PRO A 1 89 ? -5.330 5.272 27.395 1.00 94.44 89 PRO A CA 1
ATOM 685 C C . PRO A 1 89 ? -4.223 6.228 26.929 1.00 94.44 89 PRO A C 1
ATOM 687 O O . PRO A 1 89 ? -3.050 5.854 26.886 1.00 94.44 89 PRO A O 1
ATOM 690 N N . ARG A 1 90 ? -4.577 7.493 26.648 1.00 93.06 90 ARG A N 1
ATOM 691 C CA . ARG A 1 90 ? -3.639 8.500 26.106 1.00 93.06 90 ARG A CA 1
ATOM 692 C C . ARG A 1 90 ? -2.399 8.713 26.974 1.00 93.06 90 ARG A C 1
ATOM 694 O O . ARG A 1 90 ? -1.330 8.928 26.426 1.00 93.06 90 ARG A O 1
ATOM 701 N N . ALA A 1 91 ? -2.528 8.607 28.297 1.00 94.06 91 ALA A N 1
ATOM 702 C CA . ALA A 1 91 ? -1.407 8.760 29.227 1.00 94.06 91 ALA A CA 1
ATOM 703 C C . ALA A 1 91 ? -0.305 7.698 29.045 1.00 94.06 91 ALA A C 1
ATOM 705 O O . ALA A 1 91 ? 0.831 7.922 29.445 1.00 94.06 91 ALA A O 1
ATOM 706 N N . ALA A 1 92 ? -0.633 6.546 28.452 1.00 93.38 92 ALA A N 1
ATOM 707 C CA . ALA A 1 92 ? 0.319 5.476 28.177 1.00 93.38 92 ALA A CA 1
ATOM 708 C C . ALA A 1 92 ? 0.810 5.464 26.718 1.00 93.38 92 ALA A C 1
ATOM 710 O O . ALA A 1 92 ? 1.719 4.699 26.407 1.00 93.38 92 ALA A O 1
ATOM 711 N N . CYS A 1 93 ? 0.202 6.261 25.834 1.00 97.00 93 CYS A N 1
ATOM 712 C CA . CYS A 1 93 ? 0.524 6.305 24.412 1.00 97.00 93 CYS A CA 1
ATOM 713 C C . CYS A 1 93 ? 1.859 7.024 24.189 1.00 97.00 93 CYS A C 1
ATOM 715 O O . CYS A 1 93 ? 2.048 8.146 24.650 1.00 97.00 93 CYS A O 1
ATOM 717 N N . LEU A 1 94 ? 2.769 6.393 23.443 1.00 97.06 94 LEU A N 1
ATOM 718 C CA . LEU A 1 94 ? 4.082 6.964 23.113 1.00 97.06 94 LEU A CA 1
ATOM 719 C C . LEU A 1 94 ? 4.024 7.964 21.947 1.00 97.06 94 LEU A C 1
ATOM 721 O O . LEU A 1 94 ? 4.999 8.658 21.669 1.00 97.06 94 LEU A O 1
ATOM 725 N N . LEU A 1 95 ? 2.888 8.037 21.248 1.00 96.62 95 LEU A N 1
ATOM 726 C CA . LEU A 1 95 ? 2.664 8.970 20.146 1.00 96.62 95 LEU A CA 1
ATOM 727 C C . LEU A 1 95 ? 1.983 10.248 20.633 1.00 96.62 95 LEU A C 1
ATOM 729 O O . LEU A 1 95 ? 1.000 10.191 21.370 1.00 96.62 95 LEU A O 1
ATOM 733 N N . ASN A 1 96 ? 2.407 11.384 20.076 1.00 95.31 96 ASN A N 1
ATOM 734 C CA . ASN A 1 96 ? 1.678 12.655 20.175 1.00 95.31 96 ASN A CA 1
ATOM 735 C C . ASN A 1 96 ? 0.374 12.665 19.353 1.00 95.31 96 ASN A C 1
ATOM 737 O O . ASN A 1 96 ? -0.387 13.627 19.424 1.00 95.31 96 ASN A O 1
ATOM 741 N N . ALA A 1 97 ? 0.120 11.610 18.572 1.00 94.38 97 ALA A N 1
ATOM 742 C CA . ALA A 1 97 ? -1.049 11.480 17.717 1.00 94.38 97 ALA A CA 1
ATOM 743 C C . ALA A 1 97 ? -2.357 11.559 18.518 1.00 94.38 97 ALA A C 1
ATOM 745 O O . ALA A 1 97 ? -2.610 10.802 19.463 1.00 94.38 97 ALA A O 1
ATOM 746 N N . THR A 1 98 ? -3.224 12.472 18.100 1.00 92.56 98 THR A N 1
ATOM 747 C CA . THR A 1 98 ? -4.519 12.734 18.728 1.00 92.56 98 THR A CA 1
ATOM 748 C C . THR A 1 98 ? -5.660 11.962 18.070 1.00 92.56 98 THR A C 1
ATOM 750 O O . THR A 1 98 ? -6.674 11.738 18.727 1.00 92.56 98 THR A O 1
ATOM 753 N N . ASN A 1 99 ? -5.465 11.445 16.857 1.00 93.62 99 ASN A N 1
ATOM 754 C CA . ASN A 1 99 ? -6.433 10.675 16.070 1.00 93.62 99 ASN A CA 1
ATOM 755 C C . ASN A 1 99 ? -5.733 9.600 15.206 1.00 93.62 99 ASN A C 1
ATOM 757 O O . ASN A 1 99 ? -4.500 9.535 15.138 1.00 93.62 99 ASN A O 1
ATOM 761 N N . ASP A 1 100 ? -6.520 8.751 14.539 1.00 96.19 100 ASP A N 1
ATOM 762 C CA . ASP A 1 100 ? -6.020 7.605 13.768 1.00 96.19 100 ASP A CA 1
ATOM 763 C C . ASP A 1 100 ? -5.203 8.036 12.549 1.00 96.19 100 ASP A C 1
ATOM 765 O O . ASP A 1 100 ? -4.214 7.389 12.201 1.00 96.19 100 ASP A O 1
ATOM 769 N N . TYR A 1 101 ? -5.598 9.136 11.908 1.00 96.12 101 TYR A N 1
ATOM 770 C CA . TYR A 1 101 ? -4.885 9.684 10.759 1.00 96.12 101 TYR A CA 1
ATOM 771 C C . TYR A 1 101 ? -3.453 10.080 11.143 1.00 96.12 101 TYR A C 1
ATOM 773 O O . TYR A 1 101 ? -2.496 9.678 10.478 1.00 96.12 101 TYR A O 1
ATOM 781 N N . GLU A 1 102 ? -3.290 10.800 12.254 1.00 96.50 102 GLU A N 1
ATOM 782 C CA . GLU A 1 102 ? -1.986 11.195 12.792 1.00 96.50 102 GLU A CA 1
ATOM 783 C C . GLU A 1 102 ? -1.147 9.987 13.215 1.00 96.50 102 GLU A C 1
ATOM 785 O O . GLU A 1 102 ? 0.046 9.938 12.919 1.00 96.50 102 GLU A O 1
ATOM 790 N N . ALA A 1 103 ? -1.757 8.979 13.844 1.00 98.12 103 ALA A N 1
ATOM 791 C CA . ALA A 1 103 ? -1.039 7.784 14.283 1.00 98.12 103 ALA A CA 1
ATOM 792 C C . ALA A 1 103 ? -0.474 6.984 13.097 1.00 98.12 103 ALA A C 1
ATOM 794 O O . ALA A 1 103 ? 0.677 6.539 13.115 1.00 98.12 103 ALA A O 1
ATOM 795 N N . ILE A 1 104 ? -1.256 6.849 12.023 1.00 97.88 104 ILE A N 1
ATOM 796 C CA . ILE A 1 104 ? -0.802 6.230 10.772 1.00 97.88 104 ILE A CA 1
ATOM 797 C C . ILE A 1 104 ? 0.268 7.094 10.103 1.00 97.88 104 ILE A C 1
ATOM 799 O O . ILE A 1 104 ? 1.250 6.556 9.595 1.00 97.88 104 ILE A O 1
ATOM 803 N N . GLN A 1 105 ? 0.118 8.421 10.114 1.00 97.00 105 GLN A N 1
ATOM 804 C CA . GLN A 1 105 ? 1.130 9.329 9.580 1.00 97.00 105 GLN A CA 1
ATOM 805 C C . GLN A 1 105 ? 2.475 9.156 10.310 1.00 97.00 105 GLN A C 1
ATOM 807 O O . GLN A 1 105 ? 3.515 9.094 9.649 1.00 97.00 105 GLN A O 1
ATOM 812 N N . SER A 1 106 ? 2.466 8.995 11.639 1.00 98.06 106 SER A N 1
ATOM 813 C CA . SER A 1 106 ? 3.666 8.674 12.422 1.00 98.06 106 SER A CA 1
ATOM 814 C C . SER A 1 106 ? 4.285 7.345 11.987 1.00 98.06 106 SER A C 1
ATOM 816 O O . SER A 1 106 ? 5.484 7.297 11.718 1.00 98.06 106 SER A O 1
ATOM 818 N N . TRP A 1 107 ? 3.484 6.289 11.815 1.00 98.00 107 TRP A N 1
ATOM 819 C CA . TRP A 1 107 ? 3.981 4.998 11.324 1.00 98.00 107 TRP A CA 1
ATOM 820 C C . TRP A 1 107 ? 4.620 5.100 9.933 1.00 98.00 107 TRP A C 1
ATOM 822 O O . TRP A 1 107 ? 5.705 4.576 9.691 1.00 98.00 107 TRP A O 1
ATOM 832 N N . LEU A 1 108 ? 3.979 5.825 9.013 1.00 97.06 108 LEU A N 1
ATOM 833 C CA . LEU A 1 108 ? 4.484 6.020 7.653 1.00 97.06 108 LEU A CA 1
ATOM 834 C C . LEU A 1 108 ? 5.800 6.807 7.616 1.00 97.06 108 LEU A C 1
ATOM 836 O O . LEU A 1 108 ? 6.552 6.674 6.650 1.00 97.06 108 LEU A O 1
ATOM 840 N N . SER A 1 109 ? 6.079 7.628 8.629 1.00 95.94 109 SER A N 1
ATOM 841 C CA . SER A 1 109 ? 7.313 8.416 8.712 1.00 95.94 109 SER A CA 1
ATOM 842 C C . SER A 1 109 ? 8.551 7.582 9.074 1.00 95.94 109 SER A C 1
ATOM 844 O O . SER A 1 109 ? 9.665 8.014 8.805 1.00 95.94 109 SER A O 1
ATOM 846 N N . LEU A 1 110 ? 8.366 6.357 9.587 1.00 93.38 110 LEU A N 1
ATOM 847 C CA . LEU A 1 110 ? 9.454 5.433 9.941 1.00 93.38 110 LEU A CA 1
ATOM 848 C C . LEU A 1 110 ? 10.190 4.847 8.729 1.00 93.38 110 LEU A C 1
ATOM 850 O O . LEU A 1 110 ? 11.227 4.205 8.875 1.00 93.38 110 LEU A O 1
ATOM 854 N N . HIS A 1 111 ? 9.618 4.967 7.532 1.00 91.56 111 HIS A N 1
ATOM 855 C CA . HIS A 1 111 ? 10.140 4.314 6.339 1.00 91.56 111 HIS A CA 1
ATOM 856 C C . HIS A 1 111 ? 10.932 5.293 5.476 1.00 91.56 111 HIS A C 1
ATOM 858 O O . HIS A 1 111 ? 10.351 6.135 4.797 1.00 91.56 111 HIS A O 1
ATOM 864 N N . GLU A 1 112 ? 12.252 5.108 5.424 1.00 83.81 112 GLU A N 1
ATOM 865 C CA . GLU A 1 112 ? 13.171 5.959 4.652 1.00 83.81 112 GLU A CA 1
ATOM 866 C C . GLU A 1 112 ? 12.918 5.893 3.138 1.00 83.81 112 GLU A C 1
ATOM 868 O O . GLU A 1 112 ? 13.001 6.886 2.416 1.00 83.81 112 GLU A O 1
ATOM 873 N N . SER A 1 113 ? 12.571 4.709 2.620 1.00 91.62 113 SER A N 1
ATOM 874 C CA . SER A 1 113 ? 12.306 4.553 1.192 1.00 91.62 113 SER A CA 1
ATOM 875 C C . SER A 1 113 ? 10.951 5.146 0.818 1.00 91.62 113 SER A C 1
ATOM 877 O O . SER A 1 113 ? 9.899 4.579 1.131 1.00 91.62 113 SER A O 1
ATOM 879 N N . ALA A 1 114 ? 10.974 6.200 -0.002 1.00 90.81 114 ALA A N 1
ATOM 880 C CA . ALA A 1 114 ? 9.770 6.798 -0.577 1.00 90.81 114 ALA A CA 1
ATOM 881 C C . ALA A 1 114 ? 8.890 5.772 -1.324 1.00 90.81 114 ALA A C 1
ATOM 883 O O . ALA A 1 114 ? 7.669 5.919 -1.385 1.00 90.81 114 ALA A O 1
ATOM 884 N N . ALA A 1 115 ? 9.476 4.711 -1.894 1.00 89.06 115 ALA A N 1
ATOM 885 C CA . ALA A 1 115 ? 8.715 3.642 -2.539 1.00 89.06 115 ALA A CA 1
ATOM 886 C C . ALA A 1 115 ? 7.922 2.799 -1.526 1.00 89.06 115 ALA A C 1
ATOM 888 O O . ALA A 1 115 ? 6.736 2.545 -1.747 1.00 89.06 115 ALA A O 1
ATOM 889 N N . THR A 1 116 ? 8.551 2.406 -0.413 1.00 92.00 116 THR A N 1
ATOM 890 C CA . THR A 1 116 ? 7.892 1.671 0.679 1.00 92.00 116 THR A CA 1
ATOM 891 C C . THR A 1 116 ? 6.816 2.532 1.328 1.00 92.00 116 THR A C 1
ATOM 893 O O . THR A 1 116 ? 5.678 2.082 1.452 1.00 92.00 116 THR A O 1
ATOM 896 N N . GLN A 1 117 ? 7.125 3.796 1.628 1.00 95.62 117 GLN A N 1
ATOM 897 C CA . GLN A 1 117 ? 6.166 4.733 2.206 1.00 95.62 117 GLN A CA 1
ATOM 898 C C . GLN A 1 117 ? 4.926 4.903 1.314 1.00 95.62 117 GLN A C 1
ATOM 900 O O . GLN A 1 117 ? 3.802 4.795 1.798 1.00 95.62 117 GLN A O 1
ATOM 905 N N . ARG A 1 118 ? 5.096 5.087 -0.006 1.00 95.06 118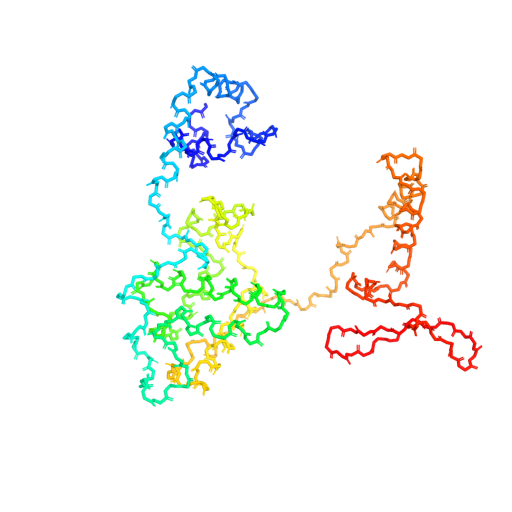 ARG A N 1
ATOM 906 C CA . ARG A 1 118 ? 3.963 5.149 -0.951 1.00 95.06 118 ARG A CA 1
ATOM 907 C C . ARG A 1 118 ? 3.148 3.859 -0.964 1.00 95.06 118 ARG A C 1
ATOM 909 O O . ARG A 1 118 ? 1.920 3.916 -1.006 1.00 95.06 118 ARG A O 1
ATOM 916 N N . ALA A 1 119 ? 3.814 2.704 -0.957 1.00 95.38 119 ALA A N 1
ATOM 917 C CA . ALA A 1 119 ? 3.138 1.414 -0.979 1.00 95.38 119 ALA A CA 1
ATOM 918 C C . ALA A 1 119 ? 2.318 1.183 0.296 1.00 95.38 119 ALA A C 1
ATOM 920 O O . ALA A 1 119 ? 1.186 0.717 0.198 1.00 95.38 119 ALA A O 1
ATOM 921 N N . TYR A 1 120 ? 2.861 1.537 1.460 1.00 98.06 120 TYR A N 1
ATOM 922 C CA . TYR A 1 120 ? 2.201 1.366 2.753 1.00 98.06 120 TYR A CA 1
ATOM 923 C C . TYR A 1 120 ? 1.088 2.392 2.961 1.00 98.06 120 TYR A C 1
ATOM 925 O O . TYR A 1 120 ? -0.018 2.004 3.334 1.00 98.06 120 TYR A O 1
ATOM 933 N N . ARG A 1 121 ? 1.322 3.663 2.597 1.00 97.81 121 ARG A N 1
ATOM 934 C CA . ARG A 1 121 ? 0.290 4.712 2.607 1.00 97.81 121 ARG A CA 1
ATOM 935 C C . ARG A 1 121 ? -0.920 4.291 1.794 1.00 97.81 121 ARG A C 1
ATOM 937 O O . ARG A 1 121 ? -2.037 4.435 2.259 1.00 97.81 121 ARG A O 1
ATOM 944 N N . LYS A 1 122 ? -0.705 3.730 0.603 1.00 97.44 122 LYS A N 1
ATOM 945 C CA . LYS A 1 122 ? -1.786 3.255 -0.266 1.00 97.44 122 LYS A CA 1
ATOM 946 C C . LYS A 1 122 ? -2.655 2.186 0.414 1.00 97.44 122 LYS A C 1
ATOM 948 O O . LYS A 1 122 ? -3.867 2.212 0.238 1.00 97.44 122 LYS A O 1
ATOM 953 N N . GLU A 1 123 ? -2.079 1.247 1.169 1.00 98.56 123 GLU A N 1
ATOM 954 C CA . GLU A 1 123 ? -2.891 0.225 1.855 1.00 98.56 123 GLU A CA 1
ATOM 955 C C . GLU A 1 123 ? -3.573 0.772 3.121 1.00 98.56 123 GLU A C 1
ATOM 957 O O . GLU A 1 123 ? -4.732 0.440 3.363 1.00 98.56 123 GLU A O 1
ATOM 962 N N . ALA A 1 124 ? -2.909 1.651 3.881 1.00 98.38 124 ALA A N 1
ATOM 963 C CA . ALA A 1 124 ? -3.506 2.322 5.040 1.00 98.38 124 ALA A CA 1
ATOM 964 C C . ALA A 1 124 ? -4.654 3.270 4.638 1.00 98.38 124 ALA A C 1
ATOM 966 O O . ALA A 1 124 ? -5.715 3.253 5.253 1.00 98.38 124 ALA A O 1
ATOM 967 N N . GLU A 1 125 ? -4.476 4.025 3.550 1.00 97.81 125 GLU A N 1
ATOM 968 C CA . GLU A 1 125 ? -5.491 4.877 2.917 1.00 97.81 125 GLU A CA 1
ATOM 969 C C . GLU A 1 125 ? -6.742 4.084 2.545 1.00 97.81 125 GLU A C 1
ATOM 971 O O . GLU A 1 125 ? -7.856 4.478 2.878 1.00 97.81 125 GLU A O 1
ATOM 976 N N . ARG A 1 126 ? -6.572 2.939 1.879 1.00 98.19 126 ARG A N 1
ATOM 977 C CA . ARG A 1 126 ? -7.704 2.079 1.517 1.00 98.19 126 ARG A CA 1
ATOM 978 C C . ARG A 1 126 ? -8.480 1.617 2.741 1.00 98.19 126 ARG A C 1
ATOM 980 O O . ARG A 1 126 ? -9.707 1.591 2.688 1.00 98.19 126 ARG A O 1
ATOM 987 N N . LEU A 1 127 ? -7.777 1.264 3.818 1.00 98.50 127 LEU A N 1
ATOM 988 C CA . LEU A 1 127 ? -8.423 0.805 5.039 1.00 98.50 127 LEU A CA 1
ATOM 989 C C . LEU A 1 127 ? -9.179 1.936 5.738 1.00 98.50 127 LEU A C 1
ATOM 991 O O . LEU A 1 127 ? -10.342 1.737 6.070 1.00 98.50 127 LEU A O 1
ATOM 995 N N . ILE A 1 128 ? -8.546 3.094 5.962 1.00 96.38 128 ILE A N 1
ATOM 996 C CA . ILE A 1 128 ? -9.183 4.191 6.706 1.00 96.38 128 ILE A CA 1
ATOM 997 C C . ILE A 1 128 ? -10.423 4.705 5.967 1.00 96.38 128 ILE A C 1
ATOM 999 O O . ILE A 1 128 ? -11.472 4.879 6.579 1.00 96.38 128 ILE A O 1
ATOM 1003 N N . LEU A 1 129 ? -10.343 4.844 4.637 1.00 95.75 129 LEU A N 1
ATOM 1004 C CA . LEU A 1 129 ? -11.483 5.237 3.812 1.00 95.75 129 LEU A CA 1
ATOM 1005 C C . LEU A 1 129 ? -12.605 4.206 3.922 1.00 95.75 129 LEU A C 1
ATOM 1007 O O . LEU A 1 129 ? -13.760 4.571 4.107 1.00 95.75 129 LEU A O 1
ATOM 1011 N N . TRP A 1 130 ? -12.282 2.915 3.812 1.00 97.31 130 TRP A N 1
ATOM 1012 C CA . TRP A 1 130 ? -13.285 1.855 3.903 1.00 97.31 130 TRP A CA 1
ATOM 1013 C C . TRP A 1 130 ? -13.948 1.806 5.284 1.00 97.31 130 TRP A C 1
ATOM 1015 O O . TRP A 1 130 ? -15.167 1.688 5.370 1.00 97.31 130 TRP A O 1
ATOM 1025 N N . ALA A 1 131 ? -13.165 1.935 6.357 1.00 94.44 131 ALA A N 1
ATOM 1026 C CA . ALA A 1 131 ? -13.668 1.934 7.727 1.00 94.44 131 ALA A CA 1
ATOM 1027 C C . ALA A 1 131 ? -14.663 3.081 7.958 1.00 94.44 131 ALA A C 1
ATOM 1029 O O . ALA A 1 131 ? -15.763 2.861 8.466 1.00 94.44 131 ALA A O 1
ATOM 1030 N N . ILE A 1 132 ? -14.319 4.284 7.501 1.00 87.50 132 ILE A N 1
ATOM 1031 C CA . ILE A 1 132 ? -15.178 5.461 7.634 1.00 87.50 132 ILE A CA 1
ATOM 1032 C C . ILE A 1 132 ? -16.437 5.314 6.775 1.00 87.50 132 ILE A C 1
ATOM 1034 O O . ILE A 1 132 ? -17.546 5.460 7.276 1.00 87.50 132 ILE A O 1
ATOM 1038 N N . ILE A 1 133 ? -16.286 4.993 5.490 1.00 87.69 133 ILE A N 1
ATOM 1039 C CA . ILE A 1 133 ? -17.382 5.103 4.517 1.00 87.69 133 ILE A CA 1
ATOM 1040 C C . ILE A 1 133 ? -18.318 3.894 4.559 1.00 87.69 133 ILE A C 1
ATOM 1042 O O . ILE A 1 133 ? -19.531 4.052 4.463 1.00 87.69 133 ILE A O 1
ATOM 1046 N N . GLU A 1 134 ? -17.775 2.681 4.681 1.00 88.56 134 GLU A N 1
ATOM 1047 C CA . GLU A 1 134 ? -18.573 1.448 4.621 1.00 88.56 134 GLU A CA 1
ATOM 1048 C C . GLU A 1 134 ? -18.969 0.934 6.010 1.00 88.56 134 GLU A C 1
ATOM 1050 O O . GLU A 1 134 ? -19.929 0.172 6.133 1.00 88.56 134 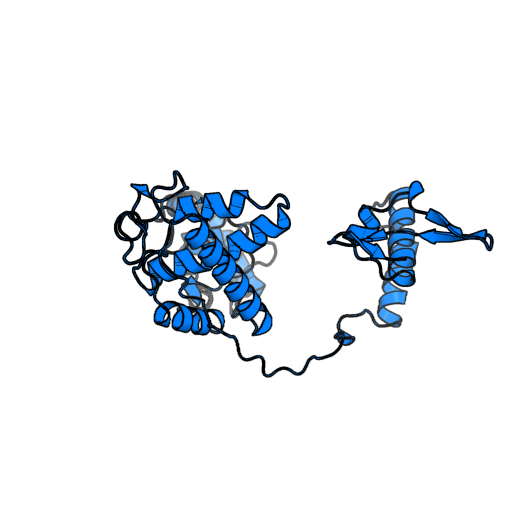GLU A O 1
ATOM 1055 N N . ARG A 1 135 ? -18.238 1.313 7.069 1.00 85.81 135 ARG A N 1
ATOM 1056 C CA . ARG A 1 135 ? -18.541 0.879 8.445 1.00 85.81 135 ARG A CA 1
ATOM 1057 C C . ARG A 1 135 ? -18.973 2.008 9.369 1.00 85.81 135 ARG A C 1
ATOM 1059 O O . ARG A 1 135 ? -19.536 1.695 10.414 1.00 85.81 135 ARG A O 1
ATOM 1066 N N . GLY A 1 136 ? -18.731 3.274 9.021 1.00 82.94 136 GLY A N 1
ATOM 1067 C CA . GLY A 1 136 ? -18.976 4.398 9.928 1.00 82.94 136 GLY A CA 1
ATOM 1068 C C . GLY A 1 136 ? -18.129 4.302 11.196 1.00 82.94 136 GLY A C 1
ATOM 1069 O O . GLY A 1 136 ? -18.604 4.632 12.278 1.00 82.94 136 GLY A O 1
ATOM 1070 N N . ARG A 1 137 ? -16.911 3.752 11.093 1.00 86.12 137 ARG A N 1
ATOM 1071 C CA . ARG A 1 137 ? -16.045 3.460 12.240 1.00 86.12 137 ARG A CA 1
ATOM 1072 C C . ARG A 1 137 ? -14.669 4.073 12.068 1.00 86.12 137 ARG A C 1
ATOM 1074 O O . ARG A 1 137 ? -14.090 4.037 10.984 1.00 86.12 137 ARG A O 1
ATOM 1081 N N . ALA A 1 138 ? -14.121 4.532 13.187 1.00 91.25 138 ALA A N 1
ATOM 1082 C CA . ALA A 1 138 ? -12.701 4.815 13.303 1.00 91.25 138 ALA A CA 1
ATOM 1083 C C . ALA A 1 138 ? -11.869 3.536 13.115 1.00 91.25 138 ALA A C 1
ATOM 1085 O O . ALA A 1 138 ? -12.310 2.427 13.442 1.00 91.25 138 ALA A O 1
ATOM 1086 N N . LEU A 1 139 ? -10.632 3.687 12.648 1.00 93.88 139 LEU A N 1
ATOM 1087 C CA . LEU A 1 139 ? -9.699 2.578 12.460 1.00 93.88 139 LEU A CA 1
ATOM 1088 C C . LEU A 1 139 ? -9.339 1.914 13.799 1.00 93.88 139 LEU A C 1
ATOM 1090 O O . LEU A 1 139 ? -9.262 0.688 13.878 1.00 93.88 139 LEU A O 1
ATOM 1094 N N . SER A 1 140 ? -9.216 2.700 14.868 1.00 96.62 140 SER A N 1
ATOM 1095 C CA . SER A 1 140 ? -9.043 2.235 16.253 1.00 96.62 140 SER A CA 1
ATOM 1096 C C . SER A 1 140 ? -10.301 1.603 16.869 1.00 96.62 140 SER A C 1
ATOM 1098 O O . SER A 1 140 ? -10.275 1.195 18.027 1.00 96.62 140 SER A O 1
ATOM 1100 N N . SER A 1 141 ? -11.399 1.479 16.115 1.00 95.00 141 SER A N 1
ATOM 1101 C CA . SER A 1 141 ? -12.624 0.765 16.524 1.00 95.00 141 SER A CA 1
ATOM 1102 C C . SER A 1 141 ? -12.896 -0.495 15.697 1.00 95.00 141 SER A C 1
ATOM 1104 O O . SER A 1 141 ? -13.949 -1.115 15.842 1.00 95.00 141 SER A O 1
ATOM 1106 N N . LEU A 1 142 ? -11.977 -0.876 14.807 1.00 97.38 142 LEU A N 1
ATOM 1107 C CA . LEU A 1 142 ? -12.147 -2.058 13.966 1.00 97.38 142 LEU A CA 1
ATOM 1108 C C . LEU A 1 142 ? -12.009 -3.346 14.779 1.00 97.38 142 LEU A C 1
ATOM 1110 O O . LEU A 1 142 ? -11.058 -3.519 15.542 1.00 97.38 142 LEU A O 1
ATOM 1114 N N . THR A 1 143 ? -12.935 -4.277 14.558 1.00 97.12 143 THR A N 1
ATOM 1115 C CA . THR A 1 143 ? -12.903 -5.631 15.124 1.00 97.12 143 THR A CA 1
ATOM 1116 C C . THR A 1 143 ? -12.289 -6.640 14.146 1.00 97.12 143 THR A C 1
ATOM 1118 O O . THR A 1 143 ? -12.054 -6.349 12.970 1.00 97.12 143 THR A O 1
ATOM 1121 N N . THR A 1 144 ? -12.079 -7.877 14.602 1.00 97.00 144 THR A N 1
ATOM 1122 C CA . THR A 1 144 ? -11.710 -8.997 13.719 1.00 97.00 144 THR A CA 1
ATOM 1123 C C . THR A 1 144 ? -12.755 -9.243 12.623 1.00 97.00 144 THR A C 1
ATOM 1125 O O . THR A 1 144 ? -12.391 -9.545 11.485 1.00 97.00 144 THR A O 1
ATOM 1128 N N . ASP A 1 145 ? -14.046 -9.060 12.919 1.00 97.31 145 ASP A N 1
ATOM 1129 C CA . ASP A 1 145 ? -15.118 -9.184 11.922 1.00 97.31 145 ASP A CA 1
ATOM 1130 C C . ASP A 1 145 ? -15.010 -8.099 10.849 1.00 97.31 145 ASP A C 1
ATOM 1132 O O . ASP A 1 145 ? -15.162 -8.387 9.659 1.00 97.31 145 ASP A O 1
ATOM 1136 N N . ASP A 1 146 ? -14.660 -6.871 11.244 1.00 97.88 146 ASP A N 1
ATOM 1137 C CA . ASP A 1 146 ? -14.391 -5.790 10.297 1.00 97.88 146 ASP A CA 1
ATOM 1138 C C . ASP A 1 146 ? -13.186 -6.129 9.403 1.00 97.88 146 ASP A C 1
ATOM 1140 O O . ASP A 1 146 ? -13.234 -5.927 8.190 1.00 97.88 146 ASP A O 1
ATOM 1144 N N . ALA A 1 147 ? -12.125 -6.727 9.952 1.00 97.88 147 ALA A N 1
ATOM 1145 C CA . ALA A 1 147 ? -10.980 -7.174 9.158 1.00 97.88 147 ALA A CA 1
ATOM 1146 C C . ALA A 1 147 ? -11.327 -8.323 8.188 1.00 97.88 147 ALA A C 1
ATOM 1148 O O . ALA A 1 147 ? -10.821 -8.365 7.058 1.00 97.88 147 ALA A O 1
ATOM 1149 N N . ILE A 1 148 ? -12.215 -9.242 8.581 1.00 97.38 148 ILE A N 1
ATOM 1150 C CA . ILE A 1 148 ? -12.749 -10.296 7.704 1.00 97.38 148 ILE A CA 1
ATOM 1151 C C . ILE A 1 148 ? -13.587 -9.685 6.574 1.00 97.38 148 ILE A C 1
ATOM 1153 O O . ILE A 1 148 ? -13.420 -10.083 5.412 1.00 97.38 148 ILE A O 1
ATOM 1157 N N . ALA A 1 149 ? -14.443 -8.712 6.894 1.00 97.50 149 ALA A N 1
ATOM 1158 C CA . ALA A 1 149 ? -15.245 -7.980 5.921 1.00 97.50 149 ALA A CA 1
ATOM 1159 C C . ALA A 1 149 ? -14.353 -7.200 4.944 1.00 97.50 149 ALA A C 1
ATOM 1161 O O . ALA A 1 149 ? -14.532 -7.308 3.730 1.00 97.50 149 ALA A O 1
ATOM 1162 N N . TYR A 1 150 ? -13.318 -6.519 5.443 1.00 98.38 150 TYR A N 1
ATOM 1163 C CA . TYR A 1 150 ? -12.347 -5.817 4.608 1.00 98.38 150 TYR A CA 1
ATOM 1164 C C . TYR A 1 150 ? -11.594 -6.772 3.674 1.00 98.38 150 TYR A C 1
ATOM 1166 O O . TYR A 1 150 ? -11.452 -6.503 2.482 1.00 98.38 150 TYR A O 1
ATOM 1174 N N . ARG A 1 151 ? -11.176 -7.951 4.159 1.00 97.38 151 ARG A N 1
ATOM 1175 C CA . ARG A 1 151 ? -10.567 -8.990 3.306 1.00 97.38 151 ARG A CA 1
ATOM 1176 C C . ARG A 1 151 ? -11.487 -9.391 2.148 1.00 97.38 151 ARG A C 1
ATOM 1178 O O . ARG A 1 151 ? -10.997 -9.600 1.035 1.00 97.38 151 ARG A O 1
ATOM 1185 N N . ALA A 1 152 ? -12.787 -9.548 2.398 1.00 96.50 152 ALA A N 1
ATOM 1186 C CA . ALA A 1 152 ? -13.758 -9.854 1.348 1.00 96.50 152 ALA A CA 1
ATOM 1187 C C . ALA A 1 152 ? -13.915 -8.670 0.380 1.00 96.50 152 ALA A C 1
ATOM 1189 O O . ALA A 1 152 ? -13.850 -8.857 -0.837 1.00 96.50 152 ALA A O 1
ATOM 1190 N N . PHE A 1 153 ? -14.014 -7.455 0.919 1.00 97.88 153 PHE A N 1
ATOM 1191 C CA . PHE A 1 153 ? -14.103 -6.214 0.160 1.00 97.88 153 PHE A CA 1
ATOM 1192 C C . PHE A 1 153 ? -12.912 -6.012 -0.788 1.00 97.88 153 PHE A C 1
ATOM 1194 O O . PHE A 1 153 ? -13.116 -5.683 -1.949 1.00 97.88 153 PHE A O 1
ATOM 1201 N N . LEU A 1 154 ? -11.673 -6.314 -0.379 1.00 97.38 154 LEU A N 1
ATOM 1202 C CA . LEU A 1 154 ? -10.494 -6.211 -1.258 1.00 97.38 154 LEU A CA 1
ATOM 1203 C C . LEU A 1 154 ? -10.624 -7.036 -2.552 1.00 97.38 154 LEU A C 1
ATOM 1205 O O . LEU A 1 154 ? -10.080 -6.656 -3.592 1.00 97.38 154 LEU A O 1
ATOM 1209 N N . ARG A 1 155 ? -11.341 -8.166 -2.500 1.00 94.69 155 ARG A N 1
ATOM 1210 C CA . ARG A 1 155 ? -11.611 -9.034 -3.659 1.00 94.69 155 ARG A CA 1
ATOM 1211 C C . ARG A 1 155 ? -12.833 -8.603 -4.461 1.00 94.69 155 ARG A C 1
ATOM 1213 O O . ARG A 1 155 ? -12.998 -9.056 -5.589 1.00 94.69 155 ARG A O 1
ATOM 1220 N N . ARG A 1 156 ? -13.702 -7.774 -3.886 1.00 95.25 156 ARG A N 1
ATOM 1221 C CA . ARG A 1 156 ? -14.899 -7.252 -4.545 1.00 95.25 156 ARG A CA 1
ATOM 1222 C C . ARG A 1 156 ? -15.293 -5.889 -3.951 1.00 95.25 156 ARG A C 1
ATOM 1224 O O . ARG A 1 156 ? -16.255 -5.831 -3.187 1.00 95.25 156 ARG A O 1
ATOM 1231 N N . PRO A 1 157 ? -14.576 -4.802 -4.295 1.00 96.06 157 PRO A N 1
ATOM 1232 C CA . PRO A 1 157 ? -14.912 -3.470 -3.800 1.00 96.06 157 PRO A CA 1
ATOM 1233 C C . PRO A 1 157 ? -16.271 -3.020 -4.348 1.00 96.06 157 PRO A C 1
ATOM 1235 O O . PRO A 1 157 ? -16.452 -2.952 -5.568 1.00 96.06 157 PRO A O 1
ATOM 1238 N N . VAL A 1 158 ? -17.224 -2.742 -3.459 1.00 89.00 158 VAL A N 1
ATOM 1239 C CA . VAL A 1 158 ? -18.598 -2.330 -3.794 1.00 89.00 158 VAL A CA 1
ATOM 1240 C C . VAL A 1 158 ? -19.006 -1.101 -2.972 1.00 89.00 158 VAL A C 1
ATOM 1242 O O . VAL A 1 158 ? -18.608 -1.032 -1.814 1.00 89.00 158 VAL A O 1
ATOM 1245 N N . PRO A 1 159 ? -19.765 -0.141 -3.538 1.00 91.25 159 PRO A N 1
ATOM 1246 C CA . PRO A 1 159 ? -20.173 -0.050 -4.945 1.00 91.25 159 PRO A CA 1
ATOM 1247 C C . PRO A 1 159 ? -18.986 0.261 -5.876 1.00 91.25 159 PRO A C 1
ATOM 1249 O O . PRO A 1 159 ? -18.043 0.965 -5.506 1.00 91.25 159 PRO A O 1
ATOM 1252 N N . ARG A 1 160 ? -18.997 -0.300 -7.094 1.00 89.50 160 ARG A N 1
ATOM 1253 C CA . ARG A 1 160 ? -17.833 -0.277 -8.001 1.00 89.50 160 ARG A CA 1
ATOM 1254 C C . ARG A 1 160 ? -17.434 1.153 -8.368 1.00 89.50 160 ARG A C 1
ATOM 1256 O O . ARG A 1 160 ? -16.249 1.450 -8.427 1.00 89.50 160 ARG A O 1
ATOM 1263 N N . GLU A 1 161 ? -18.404 2.034 -8.572 1.00 85.81 161 GLU A N 1
ATOM 1264 C CA . GLU A 1 161 ? -18.218 3.413 -9.038 1.00 85.81 161 GLU A CA 1
ATOM 1265 C C . GLU A 1 161 ? -17.523 4.301 -7.990 1.00 85.81 161 GLU A C 1
ATOM 1267 O O . GLU A 1 161 ? -16.853 5.284 -8.330 1.00 85.81 161 GLU A O 1
ATOM 1272 N N . ARG A 1 162 ? -17.664 3.945 -6.707 1.00 90.06 162 ARG A N 1
ATOM 1273 C CA . ARG A 1 162 ? -17.041 4.641 -5.574 1.00 90.06 162 ARG A CA 1
ATOM 1274 C C . ARG A 1 162 ? -15.592 4.221 -5.360 1.00 90.06 162 ARG A C 1
ATOM 1276 O O . ARG A 1 162 ? -14.772 5.047 -4.977 1.00 90.06 162 ARG A O 1
ATOM 1283 N N . TRP A 1 163 ? -15.273 2.951 -5.596 1.00 94.38 163 TRP A N 1
ATOM 1284 C CA . TRP A 1 163 ? -13.994 2.370 -5.179 1.00 94.38 163 TRP A CA 1
ATOM 1285 C C . TRP A 1 163 ? -13.050 2.051 -6.332 1.00 94.38 163 TRP A C 1
ATOM 1287 O O . TRP A 1 163 ? -11.834 2.066 -6.138 1.00 94.38 163 TRP A O 1
ATOM 1297 N N . ILE A 1 164 ? -13.588 1.771 -7.520 1.00 94.00 164 ILE A N 1
ATOM 1298 C CA . ILE A 1 164 ? -12.834 1.309 -8.685 1.00 94.00 164 ILE A CA 1
ATOM 1299 C C . ILE A 1 164 ? -12.904 2.345 -9.806 1.00 94.00 164 ILE A C 1
ATOM 1301 O O . ILE A 1 164 ? -13.980 2.757 -10.230 1.00 94.00 164 ILE A O 1
ATOM 1305 N N . GLY A 1 165 ? -11.743 2.721 -10.339 1.00 90.06 165 GLY A N 1
ATOM 1306 C CA . GLY A 1 165 ? -11.631 3.644 -11.466 1.00 90.06 165 GLY A CA 1
ATOM 1307 C C . GLY A 1 165 ? -10.341 3.451 -12.263 1.00 90.06 165 GLY A C 1
ATOM 1308 O O . GLY A 1 165 ? -9.465 2.689 -11.860 1.00 90.06 165 GLY A O 1
ATOM 1309 N N . PRO A 1 166 ? -10.197 4.109 -13.422 1.00 86.94 166 PRO A N 1
ATOM 1310 C CA . PRO A 1 166 ? -8.954 4.060 -14.183 1.00 86.94 166 PRO A CA 1
ATOM 1311 C C . PRO A 1 166 ? -7.787 4.646 -13.377 1.00 86.94 166 PRO A C 1
ATOM 1313 O O . PRO A 1 166 ? -7.980 5.473 -12.488 1.00 86.94 166 PRO A O 1
ATOM 1316 N N . SER A 1 167 ? -6.553 4.278 -13.738 1.00 88.25 167 SER A N 1
ATOM 1317 C CA . SER A 1 167 ? -5.371 4.920 -13.154 1.00 88.25 167 SER A CA 1
ATOM 1318 C C . SER A 1 167 ? -5.386 6.422 -13.461 1.00 88.25 167 SER A C 1
ATOM 1320 O O . SER A 1 167 ? -5.496 6.847 -14.623 1.00 88.25 167 SER A O 1
ATOM 1322 N N . ARG A 1 168 ? -5.334 7.226 -12.400 1.00 87.75 168 ARG A N 1
ATOM 1323 C CA . ARG A 1 168 ? -5.435 8.685 -12.441 1.00 87.75 168 ARG A CA 1
ATOM 1324 C C . ARG A 1 168 ? -4.468 9.316 -11.439 1.00 87.75 168 ARG A C 1
ATOM 1326 O O . ARG A 1 168 ? -4.205 8.709 -10.398 1.00 87.75 168 ARG A O 1
ATOM 1333 N N . PRO A 1 169 ? -3.948 10.525 -11.726 1.00 88.06 169 PRO A N 1
ATOM 1334 C CA . PRO A 1 169 ? -3.228 11.314 -10.731 1.00 88.06 169 PRO A CA 1
ATOM 1335 C C . PRO A 1 169 ? -4.082 11.513 -9.478 1.00 88.06 169 PRO A C 1
ATOM 1337 O O . PRO A 1 169 ? -5.300 11.646 -9.582 1.00 88.06 169 PRO A O 1
ATOM 1340 N N . ARG A 1 170 ? -3.451 11.567 -8.303 1.00 88.31 170 ARG A N 1
ATOM 1341 C CA . ARG A 1 170 ? -4.160 11.656 -7.014 1.00 88.31 170 ARG A CA 1
ATOM 1342 C C . ARG A 1 170 ? -4.971 12.944 -6.877 1.00 88.31 170 ARG A C 1
ATOM 1344 O O . ARG A 1 170 ? -6.016 12.926 -6.260 1.00 88.31 170 ARG A O 1
ATOM 1351 N N . GLN A 1 171 ? -4.550 14.036 -7.513 1.00 82.69 171 GLN A N 1
ATOM 1352 C CA . GLN A 1 171 ? -5.291 15.304 -7.498 1.00 82.69 171 GLN A CA 1
ATOM 1353 C C . GLN A 1 171 ? -6.526 15.297 -8.418 1.00 82.69 171 GLN A C 1
ATOM 1355 O O . GLN A 1 171 ? -7.254 16.282 -8.484 1.00 82.69 171 GLN A O 1
ATOM 1360 N N . SER A 1 172 ? -6.742 14.224 -9.184 1.00 83.94 172 SER A N 1
ATOM 1361 C CA . SER A 1 172 ? -7.893 14.115 -10.073 1.00 83.94 172 SER A CA 1
ATOM 1362 C C . SER A 1 172 ? -9.150 13.757 -9.286 1.00 83.94 172 SER A C 1
ATOM 1364 O O . SER A 1 172 ? -9.148 12.797 -8.527 1.00 83.94 172 SER A O 1
ATOM 1366 N N . ILE A 1 173 ? -10.260 14.437 -9.571 1.00 79.38 173 ILE A N 1
ATOM 1367 C CA . ILE A 1 173 ? -11.593 14.077 -9.055 1.00 79.38 173 ILE A CA 1
ATOM 1368 C C . ILE A 1 173 ? -12.060 12.674 -9.502 1.00 79.38 173 ILE A C 1
ATOM 1370 O O . ILE A 1 173 ? -12.899 12.038 -8.865 1.00 79.38 173 ILE A O 1
ATOM 1374 N N . GLU A 1 174 ? -11.483 12.152 -10.591 1.00 82.06 174 GLU A N 1
ATOM 1375 C CA . GLU A 1 174 ? -11.720 10.783 -11.063 1.00 82.06 174 GLU A CA 1
ATOM 1376 C C . GLU A 1 174 ? -10.871 9.736 -10.336 1.00 82.06 174 GLU A C 1
ATOM 1378 O O . GLU A 1 174 ? -10.962 8.547 -10.653 1.00 82.06 174 GLU A O 1
ATOM 1383 N N . TRP A 1 175 ? -9.991 10.155 -9.424 1.00 91.81 175 TRP A N 1
ATOM 1384 C CA . TRP A 1 175 ? -9.140 9.231 -8.698 1.00 91.81 175 TRP A CA 1
ATOM 1385 C C . TRP A 1 175 ? -9.983 8.272 -7.861 1.00 91.81 175 TRP A C 1
ATOM 1387 O O . TRP A 1 175 ? -10.979 8.644 -7.237 1.00 91.81 175 TRP A O 1
ATOM 1397 N N . ARG A 1 176 ? -9.571 7.007 -7.870 1.00 93.69 176 ARG A N 1
ATOM 1398 C CA . ARG A 1 176 ? -10.169 5.942 -7.079 1.00 93.69 176 ARG A CA 1
ATOM 1399 C C . ARG A 1 176 ? -9.058 5.106 -6.438 1.00 93.69 176 ARG A C 1
ATOM 1401 O O . ARG A 1 176 ? -8.019 4.892 -7.070 1.00 93.69 176 ARG A O 1
ATOM 1408 N N . PRO A 1 177 ? -9.260 4.605 -5.210 1.00 95.50 177 PRO A N 1
ATOM 1409 C CA . PRO A 1 177 ? -8.243 3.864 -4.463 1.00 95.50 177 PRO A CA 1
ATOM 1410 C C . PRO A 1 177 ? -7.931 2.488 -5.072 1.00 95.50 177 PRO A C 1
ATOM 1412 O O . PRO A 1 177 ? -6.860 1.919 -4.815 1.00 95.50 177 PRO A O 1
ATOM 1415 N N . PHE A 1 178 ? -8.824 1.944 -5.903 1.00 96.69 178 PHE A N 1
ATOM 1416 C CA . PHE A 1 178 ? -8.616 0.701 -6.641 1.00 96.69 178 PHE A CA 1
ATOM 1417 C C . PHE A 1 178 ? -8.714 0.928 -8.152 1.00 96.69 178 PHE A C 1
ATOM 1419 O O . PHE A 1 178 ? -9.560 1.672 -8.637 1.00 96.69 178 PHE A O 1
ATOM 1426 N N . THR A 1 179 ? -7.873 0.227 -8.914 1.00 94.06 179 THR A N 1
ATOM 1427 C CA . THR A 1 179 ? -8.000 0.119 -10.380 1.00 94.06 179 THR A CA 1
ATOM 1428 C C . THR A 1 179 ? -8.787 -1.114 -10.820 1.00 94.06 179 THR A C 1
ATOM 1430 O O . THR A 1 179 ? -9.131 -1.274 -11.987 1.00 94.06 179 THR A O 1
ATOM 1433 N N . GLY A 1 180 ? -9.096 -1.984 -9.865 1.00 94.81 180 GLY A N 1
ATOM 1434 C CA . GLY A 1 180 ? -9.854 -3.210 -10.021 1.00 94.81 180 GLY A CA 1
ATOM 1435 C C . GLY A 1 180 ? -9.805 -4.021 -8.724 1.00 94.81 180 GLY A C 1
ATOM 1436 O O . GLY A 1 180 ? -9.095 -3.636 -7.787 1.00 94.81 180 GLY A O 1
ATOM 1437 N N . PRO A 1 181 ? -10.544 -5.137 -8.654 1.00 95.62 181 PRO A N 1
ATOM 1438 C CA . PRO A 1 181 ? -10.458 -6.054 -7.525 1.00 95.62 181 PRO A CA 1
ATOM 1439 C C . PRO A 1 181 ? -9.037 -6.604 -7.344 1.00 95.62 181 PRO A C 1
ATOM 1441 O O . PRO A 1 181 ? -8.333 -6.857 -8.324 1.00 95.62 181 PRO A O 1
ATOM 1444 N N . LEU A 1 182 ? -8.599 -6.800 -6.097 1.00 95.62 182 LEU A N 1
ATOM 1445 C CA . LEU A 1 182 ? -7.258 -7.315 -5.831 1.00 95.62 182 LEU A CA 1
ATOM 1446 C C . LEU A 1 182 ? -7.168 -8.825 -6.072 1.00 95.62 182 LEU A C 1
ATOM 1448 O O . LEU A 1 182 ? -8.029 -9.601 -5.654 1.00 95.62 182 LEU A O 1
ATOM 1452 N N . SER A 1 183 ? -6.048 -9.251 -6.662 1.00 91.69 183 SER A N 1
ATOM 1453 C CA . SER A 1 183 ? -5.657 -10.665 -6.691 1.00 91.69 183 SER A CA 1
ATOM 1454 C C . SER A 1 183 ? -5.444 -11.209 -5.272 1.00 91.69 183 SER A C 1
ATOM 1456 O O . SER A 1 183 ? -5.170 -10.448 -4.342 1.00 91.69 183 SER A O 1
ATOM 1458 N N . ALA A 1 184 ? -5.475 -12.535 -5.094 1.00 89.81 184 ALA A N 1
ATOM 1459 C CA . ALA A 1 184 ? -5.202 -13.153 -3.792 1.00 89.81 184 ALA A CA 1
ATOM 1460 C C . ALA A 1 184 ? -3.828 -12.745 -3.221 1.00 89.81 184 ALA A C 1
ATOM 1462 O O . ALA A 1 184 ? -3.723 -12.447 -2.033 1.00 89.81 184 ALA A O 1
ATOM 1463 N N . ARG A 1 185 ? -2.797 -12.658 -4.073 1.00 89.00 185 ARG A N 1
ATOM 1464 C CA . ARG A 1 185 ? -1.450 -12.215 -3.682 1.00 89.00 185 ARG A CA 1
ATOM 1465 C C . ARG A 1 185 ? -1.443 -10.752 -3.234 1.00 89.00 185 ARG A C 1
ATOM 1467 O O . ARG A 1 185 ? -0.878 -10.433 -2.194 1.00 89.00 185 ARG A O 1
ATOM 1474 N N . SER A 1 186 ? -2.088 -9.869 -3.997 1.00 93.06 186 SER A N 1
ATOM 1475 C CA . SER A 1 186 ? -2.166 -8.439 -3.674 1.00 93.06 186 SER A CA 1
ATOM 1476 C C . SER A 1 186 ? -2.986 -8.177 -2.410 1.00 93.06 186 SER A C 1
ATOM 1478 O O . SER A 1 186 ? -2.603 -7.337 -1.604 1.00 93.06 186 SER A O 1
ATOM 1480 N N . ALA A 1 187 ? -4.076 -8.922 -2.204 1.00 96.19 187 ALA A N 1
ATOM 1481 C CA . ALA A 1 187 ? -4.857 -8.856 -0.975 1.00 96.19 187 ALA A CA 1
ATOM 1482 C C . ALA A 1 187 ? -4.041 -9.347 0.232 1.00 96.19 187 ALA A C 1
ATOM 1484 O O . ALA A 1 187 ? -4.045 -8.693 1.267 1.00 96.19 187 ALA A O 1
ATOM 1485 N N . ALA A 1 188 ? -3.290 -10.449 0.098 1.00 94.50 188 ALA A N 1
ATOM 1486 C CA . ALA A 1 188 ? -2.413 -10.938 1.165 1.00 94.50 188 ALA A CA 1
ATOM 1487 C C . ALA A 1 188 ? -1.337 -9.907 1.538 1.00 94.50 188 ALA A C 1
ATOM 1489 O O . ALA A 1 188 ? -1.107 -9.661 2.718 1.00 94.50 188 ALA A O 1
ATOM 1490 N N . TYR A 1 189 ? -0.730 -9.261 0.538 1.00 95.81 189 TYR A N 1
ATOM 1491 C CA . TYR A 1 189 ? 0.201 -8.156 0.761 1.00 95.81 189 TYR A CA 1
ATOM 1492 C C . TYR A 1 189 ? -0.454 -7.012 1.546 1.00 95.81 189 TYR A C 1
ATOM 1494 O O . TYR A 1 189 ? 0.092 -6.594 2.562 1.00 95.81 189 TYR A O 1
ATOM 1502 N N . ALA A 1 190 ? -1.638 -6.552 1.126 1.00 97.62 190 ALA A N 1
ATOM 1503 C CA . ALA A 1 190 ? -2.349 -5.477 1.815 1.00 97.62 190 ALA A CA 1
ATOM 1504 C C . ALA A 1 190 ? -2.632 -5.824 3.287 1.00 97.62 190 ALA A C 1
ATOM 1506 O O . ALA A 1 190 ? -2.329 -5.030 4.172 1.00 97.62 190 ALA A O 1
ATOM 1507 N N . LEU A 1 191 ? -3.130 -7.032 3.571 1.00 97.62 191 LEU A N 1
ATOM 1508 C CA . LEU A 1 191 ? -3.401 -7.465 4.947 1.00 97.62 191 LEU A CA 1
ATOM 1509 C C . LEU A 1 191 ? -2.124 -7.615 5.786 1.00 97.62 191 LEU A C 1
ATOM 1511 O O . LEU A 1 191 ? -2.149 -7.303 6.972 1.00 97.62 191 LEU A O 1
ATOM 1515 N N . ASN A 1 192 ? -1.002 -8.033 5.193 1.00 96.50 192 ASN A N 1
ATOM 1516 C CA . ASN A 1 192 ? 0.282 -8.094 5.897 1.00 96.50 192 ASN A CA 1
ATOM 1517 C C . ASN A 1 192 ? 0.783 -6.698 6.290 1.00 96.50 192 ASN A C 1
ATOM 1519 O O . ASN A 1 192 ? 1.230 -6.509 7.420 1.00 96.50 192 ASN A O 1
ATOM 1523 N N . VAL A 1 193 ? 0.676 -5.722 5.381 1.00 97.69 193 VAL A N 1
ATOM 1524 C CA . VAL A 1 193 ? 1.018 -4.317 5.654 1.00 97.69 193 VAL A CA 1
ATOM 1525 C C . VAL A 1 193 ? 0.151 -3.766 6.786 1.00 97.69 193 VAL A C 1
ATOM 1527 O O . VAL A 1 193 ? 0.676 -3.186 7.731 1.00 97.69 193 VAL A O 1
ATOM 1530 N N . LEU A 1 194 ? -1.162 -4.006 6.742 1.00 98.50 194 LEU A N 1
ATOM 1531 C CA . LEU A 1 194 ? -2.092 -3.551 7.780 1.00 98.50 194 LEU A CA 1
ATOM 1532 C C . LEU A 1 194 ? -1.855 -4.255 9.120 1.00 98.50 194 LEU A C 1
ATOM 1534 O O . LEU A 1 194 ? -1.867 -3.616 10.166 1.00 98.50 194 LEU A O 1
ATOM 1538 N N . SER A 1 195 ? -1.560 -5.555 9.106 1.00 98.12 195 SER A N 1
ATOM 1539 C CA . SER A 1 195 ? -1.186 -6.284 10.318 1.00 98.12 195 SER A CA 1
ATOM 1540 C C . SER A 1 195 ? 0.107 -5.735 10.933 1.00 98.12 195 SER A C 1
ATOM 1542 O O . SER A 1 195 ? 0.196 -5.643 12.155 1.00 98.12 195 SER A O 1
ATOM 1544 N N . ALA A 1 196 ? 1.087 -5.333 10.115 1.00 97.81 196 ALA A N 1
ATOM 1545 C CA . ALA A 1 196 ? 2.313 -4.691 10.587 1.00 97.81 196 ALA A CA 1
ATOM 1546 C C . ALA A 1 196 ? 2.062 -3.291 11.165 1.00 97.81 196 ALA A C 1
ATOM 1548 O O . ALA A 1 196 ? 2.583 -2.994 12.237 1.00 97.81 196 ALA A O 1
ATOM 1549 N N . LEU A 1 197 ? 1.219 -2.483 10.512 1.00 98.56 197 LEU A N 1
ATOM 1550 C CA . LEU A 1 197 ? 0.759 -1.192 11.032 1.00 98.56 197 LEU A CA 1
ATOM 1551 C C . LEU A 1 197 ? 0.150 -1.351 12.430 1.00 98.56 197 LEU A C 1
ATOM 1553 O O . LEU A 1 197 ? 0.602 -0.712 13.373 1.00 98.56 197 LEU A O 1
ATOM 1557 N N . PHE A 1 198 ? -0.833 -2.240 12.592 1.00 98.56 198 PHE A N 1
ATOM 1558 C CA . PHE A 1 198 ? -1.488 -2.435 13.887 1.00 98.56 198 PHE A CA 1
ATOM 1559 C C . PHE A 1 198 ? -0.558 -3.024 14.948 1.00 98.56 198 PHE A C 1
ATOM 1561 O O . PHE A 1 198 ? -0.677 -2.663 16.113 1.00 98.56 198 PHE A O 1
ATOM 1568 N N . ARG A 1 199 ? 0.385 -3.899 14.573 1.00 98.50 199 ARG A N 1
ATOM 1569 C CA . ARG A 1 199 ? 1.402 -4.393 15.514 1.00 98.50 199 ARG A CA 1
ATOM 1570 C C . ARG A 1 199 ? 2.229 -3.239 16.075 1.00 98.50 199 ARG A C 1
ATOM 1572 O O . ARG A 1 199 ? 2.357 -3.130 17.287 1.00 98.50 199 ARG A O 1
ATOM 1579 N N . TRP A 1 200 ? 2.701 -2.350 15.204 1.00 98.50 200 TRP A N 1
ATOM 1580 C CA . TRP A 1 200 ? 3.438 -1.172 15.641 1.00 98.50 200 TRP A CA 1
ATOM 1581 C C . TRP A 1 200 ? 2.574 -0.242 16.502 1.00 98.50 200 TRP A C 1
ATOM 1583 O O . TRP A 1 200 ? 3.020 0.204 17.552 1.00 98.50 200 TRP A O 1
ATOM 1593 N N . LEU A 1 201 ? 1.314 0.004 16.128 1.00 98.50 201 LEU A N 1
ATOM 1594 C CA . LEU A 1 201 ? 0.409 0.831 16.937 1.00 98.50 201 LEU A CA 1
ATOM 1595 C C . LEU A 1 201 ? 0.159 0.248 18.340 1.00 98.50 201 LEU A C 1
ATOM 1597 O O . LEU A 1 201 ? -0.031 1.016 19.281 1.00 98.50 201 LEU A O 1
ATOM 1601 N N . ILE A 1 202 ? 0.186 -1.077 18.508 1.00 98.38 202 ILE A N 1
ATOM 1602 C CA . ILE A 1 202 ? 0.137 -1.718 19.833 1.00 98.38 202 ILE A CA 1
ATOM 1603 C C . ILE A 1 202 ? 1.434 -1.476 20.603 1.00 98.38 202 ILE A C 1
ATOM 1605 O O . ILE A 1 202 ? 1.384 -1.117 21.777 1.00 98.38 202 ILE A O 1
ATOM 1609 N N . GLU A 1 203 ? 2.591 -1.634 19.955 1.00 98.06 203 GLU A N 1
ATOM 1610 C CA . GLU A 1 203 ? 3.903 -1.367 20.567 1.00 98.06 203 GLU A CA 1
ATOM 1611 C C . GLU A 1 203 ? 4.009 0.083 21.063 1.00 98.06 203 GLU A C 1
ATOM 1613 O O . GLU A 1 203 ? 4.547 0.328 22.141 1.00 98.06 203 GLU A O 1
ATOM 1618 N N . GLN A 1 204 ? 3.415 1.035 20.334 1.00 98.25 204 GLN A N 1
ATOM 1619 C CA . GLN A 1 204 ? 3.332 2.442 20.747 1.00 98.25 204 GLN A CA 1
ATOM 1620 C C . GLN A 1 204 ? 2.204 2.742 21.741 1.00 98.25 204 GLN A C 1
ATOM 1622 O O . GLN A 1 204 ? 1.998 3.901 22.108 1.00 98.25 204 GLN A O 1
ATOM 1627 N N . ARG A 1 205 ? 1.459 1.714 22.168 1.00 97.75 205 ARG A N 1
ATOM 1628 C CA . ARG A 1 205 ? 0.294 1.819 23.056 1.00 97.75 205 ARG A CA 1
ATOM 1629 C C . ARG A 1 205 ? -0.751 2.810 22.536 1.00 97.75 205 ARG A C 1
ATOM 1631 O O . ARG A 1 205 ? -1.342 3.556 23.310 1.00 97.75 205 ARG A O 1
ATOM 1638 N N . TYR A 1 206 ? -0.966 2.826 21.222 1.00 98.38 206 TYR A N 1
ATOM 1639 C CA . TYR A 1 206 ? -2.016 3.612 20.577 1.00 98.38 206 TYR A CA 1
ATOM 1640 C C . TYR A 1 206 ? -3.338 2.828 20.517 1.00 98.38 206 TYR A C 1
ATOM 1642 O O . TYR A 1 206 ? -4.388 3.348 20.891 1.00 98.38 206 TYR A O 1
ATOM 1650 N N . VAL A 1 207 ? -3.292 1.549 20.129 1.00 98.12 207 VAL A N 1
ATOM 1651 C CA . VAL A 1 207 ? -4.446 0.625 20.149 1.00 98.12 207 VAL A CA 1
ATOM 1652 C C . VAL A 1 207 ? -4.162 -0.599 21.011 1.00 98.12 207 VAL A C 1
ATOM 1654 O O . VAL A 1 207 ? -3.013 -0.986 21.200 1.00 98.12 207 VAL A O 1
ATOM 1657 N N . LEU A 1 208 ? -5.223 -1.221 21.520 1.00 97.56 208 LEU A N 1
ATOM 1658 C CA . LEU A 1 208 ? -5.152 -2.380 22.413 1.00 97.56 208 LEU A CA 1
ATOM 1659 C C . LEU A 1 208 ? -5.023 -3.715 21.667 1.00 97.56 208 LEU A C 1
ATOM 1661 O O . LEU A 1 208 ? -4.546 -4.693 22.236 1.00 97.56 208 LEU A O 1
ATOM 1665 N N . ALA A 1 209 ? -5.468 -3.779 20.410 1.00 95.06 209 ALA A N 1
ATOM 1666 C CA . ALA A 1 209 ? -5.560 -5.028 19.663 1.00 95.06 209 ALA A CA 1
ATOM 1667 C C . ALA A 1 209 ? -5.319 -4.839 18.161 1.00 95.06 209 ALA A C 1
ATOM 1669 O O . ALA A 1 209 ? -5.473 -3.751 17.607 1.00 95.06 209 ALA A O 1
ATOM 1670 N N . ASN A 1 210 ? -4.944 -5.936 17.498 1.00 97.94 210 ASN A N 1
ATOM 1671 C CA . ASN A 1 210 ? -4.732 -5.989 16.057 1.00 97.94 210 ASN A CA 1
ATOM 1672 C C . ASN A 1 210 ? -5.902 -6.748 15.412 1.00 97.94 210 ASN A C 1
ATOM 1674 O O . ASN A 1 210 ? -5.924 -7.978 15.500 1.00 97.94 210 ASN A O 1
ATOM 1678 N N . PRO A 1 211 ? -6.838 -6.069 14.725 1.00 97.44 211 PRO A N 1
ATOM 1679 C CA . PRO A 1 211 ? -7.988 -6.726 14.106 1.00 97.44 211 PRO A CA 1
ATOM 1680 C C . PRO A 1 211 ? -7.581 -7.650 12.948 1.00 97.44 211 PRO A C 1
ATOM 1682 O O . PRO A 1 211 ? -8.314 -8.563 12.584 1.00 97.44 211 PRO A O 1
ATOM 1685 N N . PHE A 1 212 ? -6.384 -7.461 12.381 1.00 97.25 212 PHE A N 1
ATOM 1686 C CA . PHE A 1 212 ? -5.841 -8.293 11.307 1.00 97.25 212 PHE A CA 1
ATOM 1687 C C . PHE A 1 212 ? -5.036 -9.496 11.813 1.00 97.25 212 PHE A C 1
ATOM 1689 O O . PHE A 1 212 ? -4.541 -10.283 10.999 1.00 97.25 212 PHE A O 1
ATOM 1696 N N . ALA A 1 213 ? -4.887 -9.676 13.130 1.00 92.62 213 ALA A N 1
ATOM 1697 C CA . ALA A 1 213 ? -4.230 -10.854 13.682 1.00 92.62 213 ALA A CA 1
ATOM 1698 C C . ALA A 1 213 ? -4.970 -12.132 13.245 1.00 92.62 213 ALA A C 1
ATOM 1700 O O . ALA A 1 213 ? -6.169 -12.286 13.450 1.00 92.62 213 ALA A O 1
ATOM 1701 N N . GLY A 1 214 ? -4.258 -13.051 12.588 1.00 86.38 214 GLY A N 1
ATOM 1702 C CA . GLY A 1 214 ? -4.832 -14.315 12.107 1.00 86.38 214 GLY A CA 1
ATOM 1703 C C . GLY A 1 214 ? -5.678 -14.219 10.828 1.00 86.38 214 GLY A C 1
ATOM 1704 O O . GLY A 1 214 ? -6.067 -15.258 10.285 1.00 86.38 214 GLY A O 1
ATOM 1705 N N . VAL A 1 215 ? -5.912 -13.024 10.273 1.00 90.38 215 VAL A N 1
ATOM 1706 C CA . VAL A 1 215 ? -6.674 -12.859 9.026 1.00 90.38 215 VAL A CA 1
ATOM 1707 C C . VAL A 1 215 ? -5.815 -13.265 7.826 1.00 90.38 215 VAL A C 1
ATOM 1709 O O . VAL A 1 215 ? -5.015 -12.498 7.299 1.00 90.38 215 VAL A O 1
ATOM 1712 N N . LYS A 1 216 ? -5.997 -14.504 7.362 1.00 85.81 216 LYS A N 1
ATOM 1713 C CA . LYS A 1 216 ? -5.257 -15.068 6.221 1.00 85.81 216 LYS A CA 1
ATOM 1714 C C . LYS A 1 216 ? -6.053 -14.980 4.919 1.00 85.81 216 LYS A C 1
ATOM 1716 O O . LYS A 1 216 ? -7.281 -15.107 4.905 1.00 85.81 216 LYS A O 1
ATOM 1721 N N . VAL A 1 217 ? -5.345 -14.838 3.800 1.00 81.44 217 VAL A N 1
ATOM 1722 C CA . VAL A 1 217 ? -5.900 -15.023 2.452 1.00 81.44 217 VAL A CA 1
ATOM 1723 C C . VAL A 1 217 ? -5.553 -16.434 1.991 1.00 81.44 217 VAL A C 1
ATOM 1725 O O . VAL A 1 217 ? -4.381 -16.745 1.799 1.00 81.44 217 VAL A O 1
ATOM 1728 N N . LYS A 1 218 ? -6.556 -17.299 1.795 1.00 72.25 218 LYS A N 1
ATOM 1729 C CA . LYS A 1 218 ? -6.327 -18.603 1.155 1.00 72.25 218 LYS A CA 1
ATOM 1730 C C . LYS A 1 218 ? -5.897 -18.357 -0.296 1.00 72.25 218 LYS A C 1
ATOM 1732 O O . LYS A 1 218 ? -6.680 -17.814 -1.081 1.00 72.25 218 LYS A O 1
ATOM 1737 N N . SER A 1 219 ? -4.654 -18.709 -0.623 1.00 57.31 219 SER A N 1
ATOM 1738 C CA . SER A 1 219 ? -4.159 -18.793 -1.998 1.00 57.31 219 SER A CA 1
ATOM 1739 C C . SER A 1 219 ? -4.418 -20.208 -2.500 1.00 57.31 219 SER A C 1
ATOM 1741 O O . SER A 1 219 ? -3.810 -21.142 -1.994 1.00 57.31 219 SER A O 1
ATOM 1743 N N . GLN A 1 220 ? -5.324 -20.368 -3.464 1.00 54.91 220 GLN A N 1
ATOM 1744 C CA . GLN A 1 220 ? -5.514 -21.638 -4.180 1.00 54.91 220 GLN A CA 1
ATOM 1745 C C . GLN A 1 220 ? -4.579 -21.777 -5.389 1.00 54.91 220 GLN A C 1
ATOM 1747 O O . GLN A 1 220 ? -4.574 -22.814 -6.038 1.00 54.91 220 GLN A O 1
ATOM 1752 N N . ALA A 1 221 ? -3.787 -20.750 -5.706 1.00 54.38 221 ALA A N 1
ATOM 1753 C CA . ALA A 1 221 ? -2.837 -20.847 -6.800 1.00 54.38 221 ALA A CA 1
ATOM 1754 C C . ALA A 1 221 ? -1.640 -21.705 -6.356 1.00 54.38 221 ALA A C 1
ATOM 1756 O O . ALA A 1 221 ? -1.042 -21.383 -5.318 1.00 54.38 221 ALA A O 1
ATOM 1757 N N . PRO A 1 222 ? -1.251 -22.734 -7.134 1.00 51.62 222 PRO A N 1
ATOM 1758 C CA . PRO A 1 222 ? 0.075 -23.322 -7.018 1.00 51.62 222 PRO A CA 1
ATOM 1759 C C . PRO A 1 222 ? 1.114 -22.197 -7.047 1.00 51.62 222 PRO A C 1
ATOM 1761 O O . PRO A 1 222 ? 0.872 -21.134 -7.632 1.00 51.62 222 PRO A O 1
ATOM 1764 N N . ARG A 1 223 ? 2.286 -22.410 -6.440 1.00 52.75 223 ARG A N 1
ATOM 1765 C CA . ARG A 1 223 ? 3.470 -21.607 -6.765 1.00 52.75 223 ARG A CA 1
ATOM 1766 C C . ARG A 1 223 ? 3.775 -21.844 -8.248 1.00 52.75 223 ARG A C 1
ATOM 1768 O O . ARG A 1 223 ? 4.579 -22.702 -8.578 1.00 52.75 223 ARG A O 1
ATOM 1775 N N . ALA A 1 224 ? 3.076 -21.142 -9.137 1.00 50.97 224 ALA A N 1
ATOM 1776 C CA . ALA A 1 224 ? 3.460 -21.064 -10.529 1.00 50.97 224 ALA A CA 1
ATOM 1777 C C . ALA A 1 224 ? 4.891 -20.525 -10.525 1.00 50.97 224 ALA A C 1
ATOM 1779 O O . ALA A 1 224 ? 5.168 -19.533 -9.836 1.00 50.97 224 ALA A O 1
ATOM 1780 N N . GLY A 1 225 ? 5.791 -21.230 -11.212 1.00 54.78 225 GLY A N 1
ATOM 1781 C CA . GLY A 1 225 ? 7.132 -20.734 -11.493 1.00 54.78 225 GLY A CA 1
ATOM 1782 C C . GLY A 1 225 ? 7.074 -19.373 -12.190 1.00 54.78 225 GLY A C 1
ATOM 1783 O O . GLY A 1 225 ? 5.997 -18.817 -12.421 1.00 54.78 225 GLY A O 1
ATOM 1784 N N . LEU A 1 226 ? 8.239 -18.808 -12.499 1.00 57.72 226 LEU A N 1
ATOM 1785 C CA . LEU A 1 226 ? 8.306 -17.577 -13.286 1.00 57.72 226 LEU A CA 1
ATOM 1786 C C . LEU A 1 226 ? 7.401 -17.710 -14.520 1.00 57.72 226 LEU A C 1
ATOM 1788 O O . LEU A 1 226 ? 7.486 -18.683 -15.262 1.00 57.72 226 LEU A O 1
ATOM 1792 N N . ASP A 1 227 ? 6.488 -16.754 -14.674 1.00 61.09 227 ASP A N 1
ATOM 1793 C CA . ASP A 1 227 ? 5.546 -16.698 -15.785 1.00 61.09 227 ASP A CA 1
ATOM 1794 C C . ASP A 1 227 ? 6.321 -16.314 -17.050 1.00 61.09 227 ASP A C 1
ATOM 1796 O O . ASP A 1 227 ? 6.499 -15.131 -17.348 1.00 61.09 227 ASP A O 1
ATOM 1800 N N . VAL A 1 228 ? 6.864 -17.322 -17.742 1.00 61.78 228 VAL A N 1
ATOM 1801 C CA . VAL A 1 228 ? 7.741 -17.143 -18.912 1.00 61.78 228 VAL A CA 1
ATOM 1802 C C . VAL A 1 228 ? 7.003 -16.438 -20.056 1.00 61.78 228 VAL A C 1
ATOM 1804 O O . VAL A 1 228 ? 7.637 -15.785 -20.877 1.00 61.78 228 VAL A O 1
ATOM 1807 N N . SER A 1 229 ? 5.662 -16.441 -20.060 1.00 65.88 229 SER A N 1
ATOM 1808 C CA . SER A 1 229 ? 4.861 -15.717 -21.055 1.00 65.88 229 SER A CA 1
ATOM 1809 C C . SER A 1 229 ? 4.929 -14.190 -20.920 1.00 65.88 229 SER A C 1
ATOM 1811 O O . SER A 1 229 ? 4.289 -13.482 -21.693 1.00 65.88 229 SER A O 1
ATOM 1813 N N . ARG A 1 230 ? 5.625 -13.662 -19.904 1.00 72.19 230 ARG A N 1
ATOM 1814 C CA . ARG A 1 230 ? 5.887 -12.221 -19.745 1.00 72.19 230 ARG A CA 1
ATOM 1815 C C . ARG A 1 230 ? 7.278 -11.799 -20.215 1.00 72.19 230 ARG A C 1
ATOM 1817 O O . ARG A 1 230 ? 7.600 -10.618 -20.098 1.00 72.19 230 ARG A O 1
ATOM 1824 N N . GLY A 1 231 ? 8.097 -12.741 -20.678 1.00 78.06 231 GLY A N 1
ATOM 1825 C CA . GLY A 1 231 ? 9.341 -12.442 -21.379 1.00 78.06 231 GLY A CA 1
ATOM 1826 C C . GLY A 1 231 ? 9.077 -12.123 -22.848 1.00 78.06 231 GLY A C 1
ATOM 1827 O O . GLY A 1 231 ? 8.054 -12.528 -23.396 1.00 78.06 231 GLY A O 1
ATOM 1828 N N . PHE A 1 232 ? 10.004 -11.407 -23.479 1.00 84.94 232 PHE A N 1
ATOM 1829 C CA . PHE A 1 232 ? 10.015 -11.298 -24.934 1.00 84.94 232 PHE A CA 1
ATOM 1830 C C . PHE A 1 232 ? 10.407 -12.647 -25.534 1.00 84.94 232 PHE A C 1
ATOM 1832 O O . PHE A 1 232 ? 11.342 -13.295 -25.059 1.00 84.94 232 PHE A O 1
ATOM 1839 N N . SER A 1 233 ? 9.704 -13.062 -26.581 1.00 88.44 233 SER A N 1
ATOM 1840 C CA . SER A 1 233 ? 10.174 -14.130 -27.457 1.00 88.44 233 SER A CA 1
ATOM 1841 C C . SER A 1 233 ? 11.481 -13.726 -28.146 1.00 88.44 233 SER A C 1
ATOM 1843 O O . SER A 1 233 ? 11.810 -12.543 -28.248 1.00 88.44 233 SER A O 1
ATOM 1845 N N . GLU A 1 234 ? 12.213 -14.707 -28.669 1.00 87.38 234 GLU A N 1
ATOM 1846 C CA . GLU A 1 234 ? 13.447 -14.462 -29.423 1.00 87.38 234 GLU A CA 1
ATOM 1847 C C . GLU A 1 234 ? 13.227 -13.488 -30.597 1.00 87.38 234 GLU A C 1
ATOM 1849 O O . GLU A 1 234 ? 14.016 -12.568 -30.804 1.00 87.38 234 GLU A O 1
ATOM 1854 N N . GLY A 1 235 ? 12.103 -13.625 -31.311 1.00 90.81 235 GLY A N 1
ATOM 1855 C CA . GLY A 1 235 ? 11.739 -12.726 -32.408 1.00 90.81 235 GLY A CA 1
ATOM 1856 C C . GLY A 1 235 ? 11.425 -11.299 -31.949 1.00 90.81 235 GLY A C 1
ATOM 1857 O O . GLY A 1 235 ? 11.894 -10.339 -32.559 1.00 90.81 235 GLY A O 1
ATOM 1858 N N . GLU A 1 236 ? 10.673 -11.135 -30.855 1.00 92.44 236 GLU A N 1
ATOM 1859 C CA . GLU A 1 236 ? 10.403 -9.810 -30.274 1.00 92.44 236 GLU A CA 1
ATOM 1860 C C . GLU A 1 236 ? 11.689 -9.145 -29.776 1.00 92.44 236 GLU A C 1
ATOM 1862 O O . GLU A 1 236 ? 11.880 -7.945 -29.974 1.00 92.44 236 GLU A O 1
ATOM 1867 N N . TRP A 1 237 ? 12.597 -9.923 -29.183 1.00 92.00 237 TRP A N 1
ATOM 1868 C CA . TRP A 1 237 ? 13.900 -9.439 -28.745 1.00 92.00 237 TRP A CA 1
ATOM 1869 C C . TRP A 1 237 ? 14.769 -8.967 -29.916 1.00 92.00 237 TRP A C 1
ATOM 1871 O O . TRP A 1 237 ? 15.315 -7.863 -29.872 1.00 92.00 237 TRP A O 1
ATOM 1881 N N . LEU A 1 238 ? 14.847 -9.751 -30.995 1.00 93.38 238 LEU A N 1
ATOM 1882 C CA . LEU A 1 238 ? 15.593 -9.368 -32.195 1.00 93.38 238 LEU A CA 1
ATOM 1883 C C . LEU A 1 238 ? 15.050 -8.072 -32.814 1.00 93.38 238 LEU A C 1
ATOM 1885 O O . LEU A 1 238 ? 15.818 -7.217 -33.263 1.00 93.38 238 LEU A O 1
ATOM 1889 N N . LEU A 1 239 ? 13.727 -7.899 -32.798 1.00 94.62 239 LEU A N 1
ATOM 1890 C CA . LEU A 1 239 ? 13.065 -6.695 -33.292 1.00 94.62 239 LEU A CA 1
ATOM 1891 C C . LEU A 1 239 ? 13.395 -5.476 -32.416 1.00 94.62 239 LEU A C 1
ATOM 1893 O O . LEU A 1 239 ? 13.734 -4.417 -32.946 1.00 94.62 239 LEU A O 1
ATOM 1897 N N . ILE A 1 240 ? 13.382 -5.631 -31.086 1.00 93.44 240 ILE A N 1
ATOM 1898 C CA . ILE A 1 240 ? 13.828 -4.591 -30.143 1.00 93.44 240 ILE A CA 1
ATOM 1899 C C . ILE A 1 240 ? 15.282 -4.197 -30.419 1.00 93.44 240 ILE A C 1
ATOM 1901 O O . ILE A 1 240 ? 15.582 -3.004 -30.492 1.00 93.44 240 ILE A O 1
ATOM 1905 N N . ARG A 1 241 ? 16.176 -5.174 -30.610 1.00 93.75 241 ARG A N 1
ATOM 1906 C CA . ARG A 1 241 ? 17.600 -4.920 -30.871 1.00 93.75 241 ARG A CA 1
ATOM 1907 C C . ARG A 1 241 ? 17.820 -4.198 -32.198 1.00 93.75 241 ARG A C 1
ATOM 1909 O O . ARG A 1 241 ? 18.532 -3.202 -32.233 1.00 93.75 241 ARG A O 1
ATOM 1916 N N . THR A 1 242 ? 17.114 -4.618 -33.245 1.00 93.69 242 THR A N 1
ATOM 1917 C CA . THR A 1 242 ? 17.161 -3.979 -34.570 1.00 93.69 242 THR A CA 1
ATOM 1918 C C . THR A 1 242 ? 16.712 -2.518 -34.499 1.00 93.69 242 THR A C 1
ATOM 1920 O O . THR A 1 242 ? 17.350 -1.637 -35.074 1.00 93.69 242 THR A O 1
ATOM 1923 N N . LEU A 1 243 ? 15.637 -2.229 -33.755 1.00 93.25 243 LEU A N 1
ATOM 1924 C CA . LEU A 1 243 ? 15.210 -0.849 -33.518 1.00 93.25 243 LEU A CA 1
ATOM 1925 C C . LEU A 1 243 ? 16.266 -0.061 -32.737 1.00 93.25 243 LEU A C 1
ATOM 1927 O O . LEU A 1 243 ? 16.552 1.076 -33.103 1.00 93.25 243 LEU A O 1
ATOM 1931 N N . ALA A 1 244 ? 16.854 -0.656 -31.695 1.00 93.12 244 ALA A N 1
ATOM 1932 C CA . ALA A 1 244 ? 17.888 -0.019 -30.884 1.00 93.12 244 ALA A CA 1
ATOM 1933 C C . ALA A 1 244 ? 19.152 0.320 -31.697 1.00 93.12 244 ALA A C 1
ATOM 1935 O O . ALA A 1 244 ? 19.721 1.394 -31.504 1.00 93.12 244 ALA A O 1
ATOM 1936 N N . ASP A 1 245 ? 19.554 -0.549 -32.628 1.00 92.50 245 ASP A N 1
ATOM 1937 C CA . ASP A 1 245 ? 20.687 -0.325 -33.533 1.00 92.50 245 ASP A CA 1
ATOM 1938 C C . ASP A 1 245 ? 20.450 0.868 -34.475 1.00 92.50 245 ASP A C 1
ATOM 1940 O O . ASP A 1 245 ? 21.379 1.613 -34.775 1.00 92.50 245 ASP A O 1
ATOM 1944 N N . GLY A 1 246 ? 19.200 1.103 -34.886 1.00 92.06 246 GLY A N 1
ATOM 1945 C CA . GLY A 1 246 ? 18.825 2.219 -35.760 1.00 92.06 246 GLY A CA 1
ATOM 1946 C C . GLY A 1 246 ? 18.596 3.563 -35.056 1.00 92.06 246 GLY A C 1
ATOM 1947 O O . GLY A 1 246 ? 18.380 4.570 -35.737 1.00 92.06 246 GLY A O 1
ATOM 1948 N N . LEU A 1 247 ? 18.613 3.620 -33.717 1.00 93.62 247 LEU A N 1
ATOM 1949 C CA . LEU A 1 247 ? 18.252 4.837 -32.972 1.00 93.62 247 LEU A CA 1
ATOM 1950 C C . LEU A 1 247 ? 19.196 6.005 -33.229 1.00 93.62 247 LEU A C 1
ATOM 1952 O O . LEU A 1 247 ? 18.744 7.140 -33.264 1.00 93.62 247 LEU A O 1
ATOM 1956 N N . GLU A 1 248 ? 20.486 5.758 -33.443 1.00 92.06 248 GLU A N 1
ATOM 1957 C CA . GLU A 1 248 ? 21.447 6.843 -33.688 1.00 92.06 248 GLU A CA 1
ATOM 1958 C C . GLU A 1 248 ? 21.135 7.643 -34.970 1.00 92.06 248 GLU A C 1
ATOM 1960 O O . GLU A 1 248 ? 21.514 8.807 -35.079 1.00 92.06 248 GLU A O 1
ATOM 1965 N N . TRP A 1 249 ? 20.385 7.043 -35.902 1.00 92.19 249 TRP A N 1
ATOM 1966 C CA . TRP A 1 249 ? 19.979 7.640 -37.177 1.00 92.19 249 TRP A CA 1
ATOM 1967 C C . TRP A 1 249 ? 18.494 8.029 -37.223 1.00 92.19 249 TRP A C 1
ATOM 1969 O O . TRP A 1 249 ? 17.995 8.444 -38.269 1.00 92.19 249 TRP A O 1
ATOM 1979 N N . SER A 1 250 ? 17.749 7.873 -36.124 1.00 89.75 250 SER A N 1
ATOM 1980 C CA . SER A 1 250 ? 16.293 8.033 -36.122 1.00 89.75 250 SER A CA 1
ATOM 1981 C C . SER A 1 250 ? 15.753 8.634 -34.821 1.00 89.75 250 SER A C 1
ATOM 1983 O O . SER A 1 250 ? 16.435 8.743 -33.807 1.00 89.75 250 SER A O 1
ATOM 1985 N N . TYR A 1 251 ? 14.500 9.097 -34.857 1.00 84.31 251 TYR A N 1
ATOM 1986 C CA . TYR A 1 251 ? 13.747 9.563 -33.681 1.00 84.31 251 TYR A CA 1
ATOM 1987 C C . TYR A 1 251 ? 14.428 10.650 -32.815 1.00 84.31 251 TYR A C 1
ATOM 1989 O O . TYR A 1 251 ? 14.032 10.846 -31.667 1.00 84.31 251 TYR A O 1
ATOM 1997 N N . GLY A 1 252 ? 15.418 11.373 -33.352 1.00 91.06 252 GLY A N 1
ATOM 1998 C CA . GLY A 1 252 ? 16.087 12.493 -32.679 1.00 91.06 252 GLY A CA 1
ATOM 1999 C C . GLY A 1 252 ? 17.018 12.102 -31.525 1.00 91.06 252 GLY A C 1
ATOM 2000 O O . GLY A 1 252 ? 17.262 12.929 -30.646 1.00 91.06 252 GLY A O 1
ATOM 2001 N N . TRP A 1 253 ? 17.516 10.864 -31.485 1.00 94.12 253 TRP A N 1
ATOM 2002 C CA . TRP A 1 253 ? 18.466 10.439 -30.455 1.00 94.12 253 TRP A CA 1
ATOM 2003 C C . TRP A 1 253 ? 19.878 10.949 -30.742 1.00 94.12 253 TRP A C 1
ATOM 2005 O O . TRP A 1 253 ? 20.317 11.010 -31.886 1.00 94.12 253 TRP A O 1
ATOM 2015 N N . SER A 1 254 ? 20.621 11.279 -29.683 1.00 95.56 254 SER A N 1
ATOM 2016 C CA . SER A 1 254 ? 22.061 11.494 -29.805 1.00 95.56 254 SER A CA 1
ATOM 2017 C C . SER A 1 254 ? 22.798 10.155 -29.849 1.00 95.56 254 SER A C 1
ATOM 2019 O O . SER A 1 254 ? 22.388 9.190 -29.194 1.00 95.56 254 SER A O 1
ATOM 2021 N N . VAL A 1 255 ? 23.926 10.114 -30.564 1.00 93.56 255 VAL A N 1
ATOM 2022 C CA . VAL A 1 255 ? 24.776 8.915 -30.678 1.00 93.56 255 VAL A CA 1
ATOM 2023 C C . VAL A 1 255 ? 25.119 8.314 -29.300 1.00 93.56 255 VAL A C 1
ATOM 2025 O O . VAL A 1 255 ? 24.870 7.122 -29.107 1.00 93.56 255 VAL A O 1
ATOM 2028 N N . PRO A 1 256 ? 25.556 9.088 -28.278 1.00 96.06 256 PRO A N 1
ATOM 2029 C CA . PRO A 1 256 ? 25.853 8.516 -26.961 1.00 96.06 256 PRO A CA 1
ATOM 2030 C C . PRO A 1 256 ? 24.624 7.933 -26.247 1.00 96.06 256 PRO A C 1
ATOM 2032 O O . PRO A 1 256 ? 24.734 6.949 -25.518 1.00 96.06 256 PRO A O 1
ATOM 2035 N N . ALA A 1 257 ? 23.438 8.523 -26.435 1.00 93.69 257 ALA A N 1
ATOM 2036 C CA . ALA A 1 257 ? 22.212 8.016 -25.823 1.00 93.69 257 ALA A CA 1
ATOM 2037 C C . ALA A 1 257 ? 21.770 6.689 -26.461 1.00 93.69 257 ALA A C 1
ATOM 2039 O O . ALA A 1 257 ? 21.361 5.780 -25.734 1.00 93.69 257 ALA A O 1
ATOM 2040 N N . ALA A 1 258 ? 21.893 6.569 -27.787 1.00 94.69 258 ALA A N 1
ATOM 2041 C CA . ALA A 1 258 ? 21.603 5.339 -28.520 1.00 94.69 258 ALA A CA 1
ATOM 2042 C C . ALA A 1 258 ? 22.570 4.211 -28.121 1.00 94.69 258 ALA A C 1
ATOM 2044 O O . ALA A 1 258 ? 22.129 3.123 -27.751 1.00 94.69 258 ALA A O 1
ATOM 2045 N N . GLN A 1 259 ? 23.877 4.496 -28.080 1.00 94.38 259 GLN A N 1
ATOM 2046 C CA . GLN A 1 259 ? 24.899 3.548 -27.618 1.00 94.38 259 GLN A CA 1
ATOM 2047 C C . GLN A 1 259 ? 24.643 3.077 -26.182 1.00 94.38 259 GLN A C 1
ATOM 2049 O O . GLN A 1 259 ? 24.686 1.878 -25.905 1.00 94.38 259 GLN A O 1
ATOM 2054 N N . ARG A 1 260 ? 24.303 4.000 -25.270 1.00 92.75 260 ARG A N 1
ATOM 2055 C CA . ARG A 1 260 ? 23.974 3.655 -23.881 1.00 92.75 260 ARG A CA 1
ATOM 2056 C C . ARG A 1 260 ? 22.755 2.740 -23.789 1.00 92.75 260 ARG A C 1
ATOM 2058 O O . ARG A 1 260 ? 22.763 1.817 -22.983 1.00 92.75 260 ARG A O 1
ATOM 2065 N N . LEU A 1 261 ? 21.707 2.979 -24.580 1.00 93.44 261 LEU A N 1
ATOM 2066 C CA . LEU A 1 261 ? 20.522 2.120 -24.565 1.00 93.44 261 LEU A CA 1
ATOM 2067 C C . LEU A 1 261 ? 20.829 0.717 -25.101 1.00 93.44 261 LEU A C 1
ATOM 2069 O O . LEU A 1 261 ? 20.417 -0.255 -24.477 1.00 93.44 261 LEU A O 1
ATOM 2073 N N . ARG A 1 262 ? 21.582 0.608 -26.203 1.00 94.12 262 ARG A N 1
ATOM 2074 C CA . ARG A 1 262 ? 22.031 -0.684 -26.751 1.00 94.12 262 ARG A CA 1
ATOM 2075 C C . ARG A 1 262 ? 22.826 -1.475 -25.714 1.00 94.12 262 ARG A C 1
ATOM 2077 O O . ARG A 1 262 ? 22.498 -2.626 -25.448 1.00 94.12 262 ARG A O 1
ATOM 2084 N N . PHE A 1 263 ? 23.781 -0.819 -25.048 1.00 92.19 263 PHE A N 1
ATOM 2085 C CA . PHE A 1 263 ? 24.520 -1.417 -23.939 1.00 92.19 263 PHE A CA 1
ATOM 2086 C C . PHE A 1 263 ? 23.586 -1.893 -22.820 1.00 92.19 263 PHE A C 1
ATOM 2088 O O . PHE A 1 263 ? 23.685 -3.037 -22.404 1.00 92.19 263 PHE A O 1
ATOM 2095 N N . LEU A 1 264 ? 22.652 -1.057 -22.350 1.00 91.94 264 LEU A N 1
ATOM 2096 C CA . LEU A 1 264 ? 21.729 -1.431 -21.270 1.00 91.94 264 LEU A CA 1
ATOM 2097 C C . LEU A 1 264 ? 20.832 -2.623 -21.632 1.00 91.94 264 LEU A C 1
ATOM 2099 O O . LEU A 1 264 ? 20.541 -3.439 -20.759 1.00 91.94 264 LEU A O 1
ATOM 2103 N N . LEU A 1 265 ? 20.393 -2.720 -22.889 1.00 91.94 265 LEU A N 1
ATOM 2104 C CA . LEU A 1 265 ? 19.594 -3.840 -23.382 1.00 91.94 265 LEU A CA 1
ATOM 2105 C C . LEU A 1 265 ? 20.408 -5.136 -23.374 1.00 91.94 265 LEU A C 1
ATOM 2107 O O . LEU A 1 265 ? 20.002 -6.098 -22.724 1.00 91.94 265 LEU A O 1
ATOM 2111 N N . ASP A 1 266 ? 21.564 -5.141 -24.036 1.00 90.94 266 ASP A N 1
ATOM 2112 C CA . ASP A 1 266 ? 22.409 -6.332 -24.151 1.00 90.94 266 ASP A CA 1
ATOM 2113 C C . ASP A 1 266 ? 22.959 -6.760 -22.782 1.00 90.94 266 ASP A C 1
ATOM 2115 O O . ASP A 1 266 ? 22.904 -7.935 -22.416 1.00 90.94 266 ASP A O 1
ATOM 2119 N N . PHE A 1 267 ? 23.424 -5.798 -21.984 1.00 89.50 267 PHE A N 1
ATOM 2120 C CA . PHE A 1 267 ? 23.968 -6.046 -20.654 1.00 89.50 267 PHE A CA 1
ATOM 2121 C C . PHE A 1 267 ? 22.887 -6.527 -19.681 1.00 89.50 267 PHE A C 1
ATOM 2123 O O . PHE A 1 267 ? 23.101 -7.491 -18.949 1.00 89.50 267 PHE A O 1
ATOM 2130 N N . GLY A 1 268 ? 21.699 -5.913 -19.691 1.00 89.12 268 GLY A N 1
ATOM 2131 C CA . GLY A 1 268 ? 20.571 -6.350 -18.867 1.00 89.12 268 GLY A CA 1
ATOM 2132 C C . GLY A 1 268 ? 20.066 -7.744 -19.247 1.00 89.12 268 GLY A C 1
ATOM 2133 O O . GLY A 1 268 ? 19.767 -8.544 -18.363 1.00 89.12 268 GLY A O 1
ATOM 2134 N N . TYR A 1 269 ? 20.024 -8.057 -20.546 1.00 87.88 269 TYR A N 1
ATOM 2135 C CA . TYR A 1 269 ? 19.658 -9.385 -21.043 1.00 87.88 269 TYR A CA 1
ATOM 2136 C C . TYR A 1 269 ? 20.665 -10.457 -20.609 1.00 87.88 269 TYR A C 1
ATOM 2138 O O . TYR A 1 269 ? 20.261 -11.509 -20.120 1.00 87.88 269 TYR A O 1
ATOM 2146 N N . ALA A 1 270 ? 21.966 -10.178 -20.736 1.00 86.94 270 ALA A N 1
ATOM 2147 C CA . ALA A 1 270 ? 23.024 -11.128 -20.394 1.00 86.94 270 ALA A CA 1
ATOM 2148 C C . ALA A 1 270 ? 23.157 -11.378 -18.882 1.00 86.94 270 ALA A C 1
ATOM 2150 O O . ALA A 1 270 ? 23.491 -12.486 -18.470 1.00 86.94 270 ALA A O 1
ATOM 2151 N N . THR A 1 271 ? 22.904 -10.360 -18.055 1.00 85.38 271 THR A N 1
ATOM 2152 C CA . THR A 1 271 ? 23.141 -10.426 -16.600 1.00 85.38 271 THR A CA 1
ATOM 2153 C C . THR A 1 271 ? 21.883 -10.701 -15.778 1.00 85.38 271 THR A C 1
ATOM 2155 O O . THR A 1 271 ? 21.978 -11.120 -14.628 1.00 85.38 271 THR A O 1
ATOM 2158 N N . GLY A 1 272 ? 20.689 -10.446 -16.323 1.00 85.44 272 GLY A N 1
ATOM 2159 C CA . GLY A 1 272 ? 19.426 -10.589 -15.592 1.00 85.44 272 GLY A CA 1
ATOM 2160 C C . GLY A 1 272 ? 19.239 -9.583 -14.446 1.00 85.44 272 GLY A C 1
ATOM 2161 O O . GLY A 1 272 ? 18.352 -9.766 -13.606 1.00 85.44 272 GLY A O 1
ATOM 2162 N N . LEU A 1 273 ? 20.057 -8.526 -14.396 1.00 84.62 273 LEU A N 1
ATOM 2163 C CA . LEU A 1 273 ? 20.008 -7.516 -13.342 1.00 84.62 273 LEU A CA 1
ATOM 2164 C C . LEU A 1 273 ? 18.684 -6.754 -13.343 1.00 84.62 273 LEU A C 1
ATOM 2166 O O . LEU A 1 273 ? 18.105 -6.413 -14.378 1.00 84.62 273 LEU A O 1
ATOM 2170 N N . ARG A 1 274 ? 18.212 -6.408 -12.146 1.00 84.06 274 ARG A N 1
ATOM 2171 C CA . ARG A 1 274 ? 17.049 -5.535 -11.984 1.00 84.06 274 ARG A CA 1
ATOM 2172 C C . ARG A 1 274 ? 17.402 -4.118 -12.426 1.00 84.06 274 ARG A C 1
ATOM 2174 O O . ARG A 1 274 ? 18.525 -3.654 -12.276 1.00 84.06 274 ARG A O 1
ATOM 2181 N N . ALA A 1 275 ? 16.401 -3.355 -12.856 1.00 84.50 275 ALA A N 1
ATOM 2182 C CA . ALA A 1 275 ? 16.613 -1.964 -13.264 1.00 84.50 275 ALA A CA 1
ATOM 2183 C C . ALA A 1 275 ? 17.308 -1.105 -12.183 1.00 84.50 275 ALA A C 1
ATOM 2185 O O . ALA A 1 275 ? 18.151 -0.277 -12.505 1.00 84.50 275 ALA A O 1
ATOM 2186 N N . SER A 1 276 ? 16.997 -1.313 -10.897 1.00 80.75 276 SER A N 1
ATOM 2187 C CA . SER A 1 276 ? 17.664 -0.594 -9.798 1.00 80.75 276 SER A CA 1
ATOM 2188 C C . SER A 1 276 ? 19.127 -0.992 -9.605 1.00 80.75 276 SER A C 1
ATOM 2190 O O . SER A 1 276 ? 19.916 -0.178 -9.148 1.00 80.75 276 SER A O 1
ATOM 2192 N N . GLU A 1 277 ? 19.462 -2.239 -9.924 1.00 86.75 277 GLU A N 1
ATOM 2193 C CA . GLU A 1 277 ? 20.812 -2.796 -9.832 1.00 86.75 277 GLU A CA 1
ATOM 2194 C C . GLU A 1 277 ? 21.683 -2.224 -10.959 1.00 86.75 277 GLU A C 1
ATOM 2196 O O . GLU A 1 277 ? 22.759 -1.705 -10.692 1.00 86.75 277 GLU A O 1
ATOM 2201 N N . LEU A 1 278 ? 21.152 -2.170 -12.187 1.00 86.56 278 LEU A N 1
ATOM 2202 C CA . LEU A 1 278 ? 21.806 -1.523 -13.332 1.00 86.56 278 LEU A CA 1
ATOM 2203 C C . LEU A 1 278 ? 22.075 -0.030 -13.112 1.00 86.56 278 LEU A C 1
ATOM 2205 O O . LEU A 1 278 ? 23.137 0.462 -13.471 1.00 86.56 278 LEU A O 1
ATOM 2209 N N . VAL A 1 279 ? 21.114 0.701 -12.540 1.00 86.12 279 VAL A N 1
ATOM 2210 C CA . VAL A 1 279 ? 21.254 2.151 -12.305 1.00 86.12 279 VAL A CA 1
ATOM 2211 C C . VAL A 1 279 ? 22.221 2.458 -11.159 1.00 86.12 279 VAL A C 1
ATOM 2213 O O . VAL A 1 279 ? 22.836 3.521 -11.157 1.00 86.12 279 VAL A O 1
ATOM 2216 N N . GLY A 1 280 ? 22.332 1.561 -10.177 1.00 84.44 280 GLY A N 1
ATOM 2217 C CA . GLY A 1 280 ? 23.223 1.732 -9.029 1.00 84.44 280 GLY A CA 1
ATOM 2218 C C . GLY A 1 280 ? 24.661 1.269 -9.268 1.00 84.44 280 GLY A C 1
ATOM 2219 O O . GLY A 1 280 ? 25.531 1.643 -8.489 1.00 84.44 280 GLY A O 1
ATOM 2220 N N . ALA A 1 281 ? 24.906 0.468 -10.308 1.00 86.88 281 ALA A N 1
ATOM 2221 C CA . ALA A 1 281 ? 26.220 -0.086 -10.607 1.00 86.88 281 ALA A CA 1
ATOM 2222 C C . ALA A 1 281 ? 27.207 0.983 -11.102 1.00 86.88 281 ALA A C 1
ATOM 2224 O O . ALA A 1 281 ? 26.884 1.843 -11.925 1.00 86.88 281 ALA A O 1
ATOM 2225 N N . THR A 1 282 ? 28.443 0.885 -10.630 1.00 86.81 282 THR A N 1
ATOM 2226 C CA . THR A 1 282 ? 29.569 1.747 -10.991 1.00 86.81 282 THR A CA 1
ATOM 2227 C C . THR A 1 282 ? 30.726 0.917 -11.548 1.00 86.81 282 THR A C 1
ATOM 2229 O O . THR A 1 282 ? 30.779 -0.298 -11.385 1.00 86.81 282 THR A O 1
ATOM 2232 N N . LEU A 1 283 ? 31.712 1.563 -12.181 1.00 87.4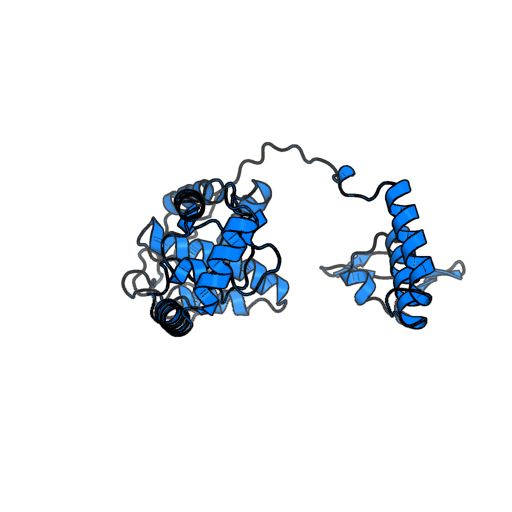4 283 LEU A N 1
ATOM 2233 C CA . LEU A 1 283 ? 32.915 0.855 -12.641 1.00 87.44 283 LEU A CA 1
ATOM 2234 C C . LEU A 1 283 ? 33.725 0.241 -11.486 1.00 87.44 283 LEU A C 1
ATOM 2236 O O . LEU A 1 283 ? 34.420 -0.746 -11.701 1.00 87.44 283 LEU A O 1
ATOM 2240 N N . ALA A 1 284 ? 33.619 0.785 -10.268 1.00 86.88 284 ALA A N 1
ATOM 2241 C CA . ALA A 1 284 ? 34.279 0.239 -9.079 1.00 86.88 284 ALA A CA 1
ATOM 2242 C C . ALA A 1 284 ? 33.671 -1.098 -8.611 1.00 86.88 284 ALA A C 1
ATOM 2244 O O . ALA A 1 284 ? 34.293 -1.836 -7.841 1.00 86.88 284 ALA A O 1
ATOM 2245 N N . ASP A 1 285 ? 32.467 -1.415 -9.086 1.00 87.19 285 ASP A N 1
ATOM 2246 C CA . ASP A 1 285 ? 31.786 -2.673 -8.803 1.00 87.19 285 ASP A CA 1
ATOM 2247 C C . ASP A 1 285 ? 32.255 -3.809 -9.723 1.00 87.19 285 ASP A C 1
ATOM 2249 O O . ASP A 1 285 ? 31.990 -4.976 -9.438 1.00 87.19 285 ASP A O 1
ATOM 2253 N N . ILE A 1 286 ? 32.991 -3.490 -10.795 1.00 88.00 286 ILE A N 1
ATOM 2254 C CA . ILE A 1 286 ? 33.628 -4.477 -11.666 1.00 88.00 286 ILE A CA 1
ATOM 2255 C C . ILE A 1 286 ? 34.984 -4.844 -11.069 1.00 88.00 286 ILE A C 1
ATOM 2257 O O . ILE A 1 286 ? 35.904 -4.026 -11.024 1.00 88.00 286 ILE A O 1
ATOM 2261 N N . ARG A 1 287 ? 35.125 -6.090 -10.624 1.00 86.69 287 ARG A N 1
ATOM 2262 C CA . ARG A 1 287 ? 36.357 -6.597 -10.013 1.00 86.69 287 ARG A CA 1
ATOM 2263 C C . ARG A 1 287 ? 36.887 -7.775 -10.800 1.00 86.69 287 ARG A C 1
ATOM 2265 O O . ARG A 1 287 ? 36.120 -8.526 -11.387 1.00 86.69 287 ARG A O 1
ATOM 2272 N N . ARG A 1 288 ? 38.206 -7.920 -10.806 1.00 87.75 288 ARG A N 1
ATOM 2273 C CA . ARG A 1 288 ? 38.849 -9.109 -11.356 1.00 87.75 288 ARG A CA 1
ATOM 2274 C C . ARG A 1 288 ? 38.917 -10.190 -10.292 1.00 87.75 288 ARG A C 1
ATOM 2276 O O . ARG A 1 288 ? 39.228 -9.877 -9.142 1.00 87.75 288 ARG A O 1
ATOM 2283 N N . ASP A 1 289 ? 38.616 -11.422 -10.670 1.00 85.38 289 ASP A N 1
ATOM 2284 C CA . ASP A 1 289 ? 38.883 -12.577 -9.823 1.00 85.38 289 ASP A CA 1
ATOM 2285 C C . ASP A 1 289 ? 40.348 -13.037 -9.929 1.00 85.38 289 ASP A C 1
ATOM 2287 O O . ASP A 1 289 ? 41.178 -12.415 -10.598 1.00 85.38 289 ASP A O 1
ATOM 2291 N N . GLU A 1 290 ? 40.668 -14.129 -9.232 1.00 83.56 290 GLU A N 1
ATOM 2292 C CA . GLU A 1 290 ? 42.009 -14.727 -9.196 1.00 83.56 290 GLU A CA 1
ATOM 2293 C C . GLU A 1 290 ? 42.467 -15.275 -10.559 1.00 83.56 290 GLU A C 1
ATOM 2295 O O . GLU A 1 290 ? 43.668 -15.415 -10.785 1.00 83.56 290 GLU A O 1
ATOM 2300 N N . HIS A 1 291 ? 41.535 -15.535 -11.482 1.00 84.06 291 HIS A N 1
ATOM 2301 C CA . HIS A 1 291 ? 41.806 -16.020 -12.837 1.00 84.06 291 HIS A CA 1
ATOM 2302 C C . HIS A 1 291 ? 41.892 -14.876 -13.862 1.00 84.06 291 HIS A C 1
ATOM 2304 O O . HIS A 1 291 ? 42.270 -15.102 -15.011 1.00 84.06 291 HIS A O 1
ATOM 2310 N N . GLY A 1 292 ? 41.613 -13.637 -13.440 1.00 83.44 292 GLY A N 1
ATOM 2311 C CA . GLY A 1 292 ? 41.652 -12.439 -14.276 1.00 83.44 292 GLY A CA 1
ATOM 2312 C C . GLY A 1 292 ? 40.320 -12.083 -14.938 1.00 83.44 292 GLY A C 1
ATOM 2313 O O . GLY A 1 292 ? 40.278 -11.086 -15.667 1.00 83.44 292 GLY A O 1
ATOM 2314 N N . ASP A 1 293 ? 39.249 -12.830 -14.656 1.00 86.81 293 ASP A N 1
ATOM 2315 C CA . ASP A 1 293 ? 37.913 -12.597 -15.202 1.00 86.81 293 ASP A CA 1
ATOM 2316 C C . ASP A 1 293 ? 37.220 -11.435 -14.485 1.00 86.81 293 ASP A C 1
ATOM 2318 O O . ASP A 1 293 ? 37.351 -11.254 -13.272 1.00 86.81 293 ASP A O 1
ATOM 2322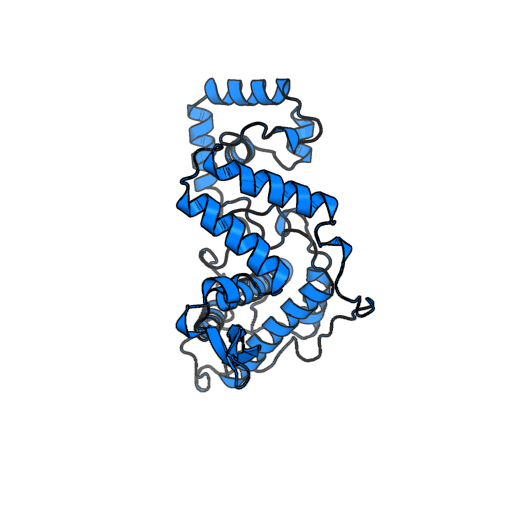 N N . HIS A 1 294 ? 36.470 -10.620 -15.231 1.00 83.81 294 HIS A N 1
ATOM 2323 C CA . HIS A 1 294 ? 35.748 -9.469 -14.687 1.00 83.81 294 HIS A CA 1
ATOM 2324 C C . HIS A 1 294 ? 34.344 -9.850 -14.214 1.00 83.81 294 HIS A C 1
ATOM 2326 O O . HIS A 1 294 ? 33.490 -10.235 -15.008 1.00 83.81 294 HIS A O 1
ATOM 2332 N N . TRP A 1 295 ? 34.081 -9.622 -12.932 1.00 85.31 295 TRP A N 1
ATOM 2333 C CA . TRP A 1 295 ? 32.797 -9.846 -12.277 1.00 85.31 295 TRP A CA 1
ATOM 2334 C C . TRP A 1 295 ? 32.171 -8.523 -11.853 1.00 85.31 295 TRP A C 1
ATOM 2336 O O . TRP A 1 295 ? 32.835 -7.686 -11.238 1.00 85.31 295 TRP A O 1
ATOM 2346 N N . LEU A 1 296 ? 30.884 -8.334 -12.153 1.00 85.50 296 LEU A N 1
ATOM 2347 C CA . LEU A 1 296 ? 30.119 -7.198 -11.648 1.00 85.50 296 LEU A CA 1
ATOM 2348 C C . LEU A 1 296 ? 29.467 -7.575 -10.315 1.00 85.50 296 LEU A C 1
ATOM 2350 O O . LEU A 1 296 ? 28.527 -8.361 -10.270 1.00 85.50 296 LEU A O 1
ATOM 2354 N N . HIS A 1 297 ? 29.921 -6.960 -9.231 1.00 81.94 297 HIS A N 1
ATOM 2355 C CA . HIS A 1 297 ? 29.344 -7.167 -7.910 1.00 81.94 297 HIS A CA 1
ATOM 2356 C C . HIS A 1 297 ? 28.165 -6.231 -7.684 1.00 81.94 297 HIS A C 1
ATOM 2358 O O . HIS A 1 297 ? 28.331 -5.016 -7.716 1.00 81.94 297 HIS A O 1
ATOM 2364 N N . VAL A 1 298 ? 26.980 -6.771 -7.390 1.00 77.75 298 VAL A N 1
ATOM 2365 C CA . VAL A 1 298 ? 25.797 -5.924 -7.207 1.00 77.75 298 VAL A CA 1
ATOM 2366 C C . VAL A 1 298 ? 25.162 -6.107 -5.838 1.00 77.75 298 VAL A C 1
ATOM 2368 O O . VAL A 1 298 ? 24.923 -7.217 -5.357 1.00 77.75 298 VAL A O 1
ATOM 2371 N N . LEU A 1 299 ? 24.866 -4.979 -5.192 1.00 66.06 299 LEU A N 1
ATOM 2372 C CA . LEU A 1 299 ? 24.144 -4.943 -3.928 1.00 66.06 299 LEU A CA 1
ATOM 2373 C C . LEU A 1 299 ? 22.637 -4.981 -4.205 1.00 66.06 299 LEU A C 1
ATOM 2375 O O . LEU A 1 299 ? 22.027 -3.986 -4.598 1.00 66.06 299 LEU A O 1
ATOM 2379 N N . GLY A 1 300 ? 22.024 -6.143 -3.984 1.00 59.41 300 GLY A N 1
ATOM 2380 C CA . GLY A 1 300 ? 20.580 -6.305 -4.100 1.00 59.41 300 GLY A CA 1
ATOM 2381 C C . GLY A 1 300 ? 19.815 -5.589 -2.979 1.00 59.41 300 GLY A C 1
ATOM 2382 O O . GLY A 1 300 ? 20.330 -5.322 -1.887 1.00 59.41 300 GLY A O 1
ATOM 2383 N N . LYS A 1 301 ? 18.525 -5.314 -3.215 1.00 48.12 301 LYS A N 1
ATOM 2384 C CA . LYS A 1 301 ? 17.619 -4.766 -2.190 1.00 48.12 301 LYS A CA 1
ATOM 2385 C C . LYS A 1 301 ? 17.533 -5.737 -0.999 1.00 48.12 301 LYS A C 1
ATOM 2387 O O . LYS A 1 301 ? 16.889 -6.776 -1.114 1.00 48.12 301 LYS A O 1
ATOM 2392 N N . GLY A 1 302 ? 18.152 -5.367 0.127 1.00 50.66 302 GLY A N 1
ATOM 2393 C CA . GLY A 1 302 ? 18.258 -6.193 1.340 1.00 50.66 302 GLY A CA 1
ATOM 2394 C C . GLY A 1 302 ? 19.686 -6.589 1.744 1.00 50.66 302 GLY A C 1
ATOM 2395 O O . GLY A 1 302 ? 19.828 -7.514 2.534 1.00 50.66 302 GLY A O 1
ATOM 2396 N N . ALA A 1 303 ? 20.724 -5.933 1.205 1.00 41.00 303 ALA A N 1
ATOM 2397 C CA . ALA A 1 303 ? 22.138 -6.225 1.494 1.00 41.00 303 ALA A CA 1
ATOM 2398 C C . ALA A 1 303 ? 22.561 -7.675 1.177 1.00 41.00 303 ALA A C 1
ATOM 2400 O O . ALA A 1 303 ? 23.544 -8.181 1.709 1.00 41.00 303 ALA A O 1
ATOM 2401 N N . SER A 1 304 ? 21.832 -8.353 0.289 1.00 39.62 304 SER A N 1
ATOM 2402 C CA . SER A 1 304 ? 22.275 -9.628 -0.269 1.00 39.62 304 SER A CA 1
ATOM 2403 C C . SER A 1 304 ? 23.174 -9.329 -1.464 1.00 39.62 304 SER A C 1
ATOM 2405 O O . SER A 1 304 ? 22.712 -8.761 -2.455 1.00 39.62 304 SER A O 1
ATOM 2407 N N . ALA A 1 305 ? 24.460 -9.654 -1.340 1.00 43.50 305 ALA A N 1
ATOM 2408 C CA . ALA A 1 305 ? 25.410 -9.555 -2.437 1.00 43.50 305 ALA A CA 1
ATOM 2409 C C . ALA A 1 305 ? 25.036 -10.579 -3.518 1.00 43.50 305 ALA A C 1
ATOM 2411 O O . ALA A 1 305 ? 25.037 -11.782 -3.254 1.00 43.50 305 ALA A O 1
ATOM 2412 N N . GLY A 1 306 ? 24.691 -10.097 -4.710 1.00 53.06 306 GLY A N 1
ATOM 2413 C CA . GLY A 1 306 ? 24.698 -10.905 -5.924 1.00 53.06 306 GLY A CA 1
ATOM 2414 C C . GLY A 1 306 ? 26.107 -10.882 -6.509 1.00 53.06 306 GLY A C 1
ATOM 2415 O O . GLY A 1 306 ? 26.737 -9.821 -6.544 1.00 53.06 306 GLY A O 1
ATOM 2416 N N . ARG A 1 307 ? 26.614 -12.051 -6.893 1.00 45.41 307 ARG A N 1
ATOM 2417 C CA . ARG A 1 307 ? 27.802 -12.184 -7.740 1.00 45.41 307 ARG A CA 1
ATOM 2418 C C . ARG A 1 307 ? 27.349 -12.505 -9.152 1.00 45.41 307 ARG A C 1
ATOM 2420 O O . ARG A 1 307 ? 26.318 -13.209 -9.252 1.00 45.41 307 ARG A O 1
#

Foldseek 3Di:
DQVQCVVVVNNDPLSCLQQADPDDPSCVVGPPQDPVNNVVNVVVCVVCVVVSVVSVVCVVVPPLPLQAALVPDDAPPQAQALPAPFFFDPVQFLDPDNGPSRLVVVVLVVDPDPVVSVVLSLLVSLLQSCCCPVVVHHPLRDALVNVLVVLVCLQPPPPCCAAAADDDDRPRSRDHSHPHRDDLVRSQVSLVSLQVSVVVCVVSSGGNDRSSVPVHRDDPDDPDDPPCVPDDDPVRLVVVLVVLVCPCVDDPDPPVRSVVVNCCSVVCVVPVDDPVQVVPFDPVQFDADPVRDTDRWTQDDPRDIDD

Radius of gyration: 25.58 Å; chains: 1; bounding box: 70×54×66 Å

Secondary structure (DSSP, 8-state):
-HHHHHHTT--SHHHHHHHSTTSTTGGGGSTT--HHHHHHHHHHHHH-HHHHHHHHHHHHHS---S---GGG----GGGSSTT-TTBPPGGG-SS---SHHHHHHHHHHT---HHHHHHHHHHHHHHHHHHHHHH---GGG--HHHHHHHHHHHHS-SSHHHHB-----TTSTT--SBSSPPPHHHHHHHHHHHHHHHHHHHHTTSBS--TTTT------S------GGGSPPHHHHHHHHHHHHTGGGSTT--HHHHHHHHHHHHHHHHH---HHHHHH--GGGEEE-TTS-EEE-EE-TTS-EE-

InterPro domains:
  IPR002104 Integrase, catalytic domain [PS51898] (227-307)
  IPR010998 Integrase/recombinase, N-terminal [G3DSA:1.10.150.130] (100-213)
  IPR011010 DNA breaking-rejoining enzyme, catalytic core [SSF56349] (102-301)
  IPR013762 Integrase-like, catalytic domain superfamily [G3DSA:1.10.443.10] (243-307)
  IPR022169 Protein of unknown function DUF3701 [PF12482] (2-69)
  IPR044068 Core-binding (CB) domain [PS51900] (98-202)

Sequence (307 aa):
MVAALQAHGIRTLADLTVRIPRRRRWWIAIAGLGAAGARHVEAFFAAYPVLTERARALIVAAPAGDVVPWEQLRVPHEVDGSHGQFRAPRAACLLNATNDYEAIQSWLSLHESAATQRAYRKEAERLILWAIIERGRALSSLTTDDAIAYRAFLRRPVPRERWIGPSRPRQSIEWRPFTGPLSARSAAYALNVLSALFRWLIEQRYVLANPFAGVKVKSQAPRAGLDVSRGFSEGEWLLIRTLADGLEWSYGWSVPAAQRLRFLLDFGYATGLRASELVGATLADIRRDEHGDHWLHVLGKGASAGR

pLDDT: mean 84.9, std 13.53, range [39.62, 98.56]

Organism: NCBI:txid396596